Protein AF-0000000084652566 (afdb_homodimer)

pLDDT: mean 82.61, std 17.33, range [33.56, 97.75]

Structure (mmCIF, N/CA/C/O backbone):
data_AF-0000000084652566-model_v1
#
loop_
_entity.id
_entity.type
_entity.pdbx_description
1 polymer 'Uncharacterized protein'
#
loop_
_atom_site.group_PDB
_atom_site.id
_atom_site.type_symbol
_atom_site.label_atom_id
_atom_site.label_alt_id
_atom_site.label_comp_id
_atom_site.label_asym_id
_atom_site.label_entity_id
_atom_site.label_seq_id
_atom_site.pdbx_PDB_ins_code
_atom_site.Cartn_x
_atom_site.Cartn_y
_atom_site.Cartn_z
_atom_site.occupancy
_atom_site.B_iso_or_equiv
_atom_site.auth_seq_id
_atom_site.auth_comp_id
_atom_site.auth_asym_id
_atom_site.auth_atom_id
_atom_site.pdbx_PDB_model_num
ATOM 1 N N . MET A 1 1 ? 4.293 -5.934 -23.516 1 34.94 1 MET A N 1
ATOM 2 C CA . MET A 1 1 ? 5.285 -5.832 -22.438 1 34.94 1 MET A CA 1
ATOM 3 C C . MET A 1 1 ? 5.805 -4.402 -22.328 1 34.94 1 MET A C 1
ATOM 5 O O . MET A 1 1 ? 6.043 -3.918 -21.219 1 34.94 1 MET A O 1
ATOM 9 N N . HIS A 1 2 ? 5.977 -3.713 -23.375 1 42.12 2 HIS A N 1
ATOM 10 C CA . HIS A 1 2 ? 6.438 -2.332 -23.453 1 42.12 2 HIS A CA 1
ATOM 11 C C . HIS A 1 2 ? 5.426 -1.381 -22.812 1 42.12 2 HIS A C 1
ATOM 13 O O . HIS A 1 2 ? 5.809 -0.371 -22.219 1 42.12 2 HIS A O 1
ATOM 19 N N . SER A 1 3 ? 4.246 -1.838 -22.844 1 42.38 3 SER A N 1
ATOM 20 C CA . SER A 1 3 ? 3.164 -0.97 -22.391 1 42.38 3 SER A CA 1
ATOM 21 C C . SER A 1 3 ? 3.084 -0.935 -20.875 1 42.38 3 SER A C 1
ATOM 23 O O . SER A 1 3 ? 2.74 0.094 -20.281 1 42.38 3 SER A O 1
ATOM 25 N N . GLN A 1 4 ? 3.631 -1.989 -20.297 1 49.31 4 GLN A N 1
ATOM 26 C CA . GLN A 1 4 ? 3.537 -2.049 -18.844 1 49.31 4 GLN A CA 1
ATOM 27 C C . GLN A 1 4 ? 4.586 -1.15 -18.188 1 49.31 4 GLN A C 1
ATOM 29 O O . GLN A 1 4 ? 4.309 -0.508 -17.172 1 49.31 4 GLN A O 1
ATOM 34 N N . SER A 1 5 ? 5.77 -1.069 -18.891 1 50.03 5 SER A N 1
ATOM 35 C CA . SER A 1 5 ? 6.836 -0.229 -18.359 1 50.03 5 SER A CA 1
ATOM 36 C C . SER A 1 5 ? 6.441 1.244 -18.375 1 50.03 5 SER A C 1
ATOM 38 O O . SER A 1 5 ? 6.68 1.968 -17.406 1 50.03 5 SER A O 1
ATOM 40 N N . ASN A 1 6 ? 5.828 1.666 -19.484 1 49.28 6 ASN A N 1
ATOM 41 C CA . ASN A 1 6 ? 5.387 3.053 -19.594 1 49.28 6 ASN A CA 1
ATOM 42 C C . ASN A 1 6 ? 4.262 3.361 -18.609 1 49.28 6 ASN A C 1
ATOM 44 O O . ASN A 1 6 ? 4.227 4.441 -18.016 1 49.28 6 ASN A O 1
ATOM 48 N N . LEU A 1 7 ? 3.521 2.42 -18.453 1 48.66 7 LEU A N 1
ATOM 49 C CA . LEU A 1 7 ? 2.42 2.59 -17.516 1 48.66 7 LEU A CA 1
ATOM 50 C C . LEU A 1 7 ? 2.936 2.688 -16.078 1 48.66 7 LEU A C 1
ATOM 52 O O . LEU A 1 7 ? 2.477 3.531 -15.305 1 48.66 7 LEU A O 1
ATOM 56 N N . SER A 1 8 ? 4.035 1.965 -15.906 1 54.94 8 SER A N 1
ATOM 57 C CA . SER A 1 8 ? 4.598 1.963 -14.562 1 54.94 8 SER A CA 1
ATOM 58 C C . SER A 1 8 ? 5.277 3.289 -14.242 1 54.94 8 SER A C 1
ATOM 60 O O . SER A 1 8 ? 5.113 3.832 -13.148 1 54.94 8 SER A O 1
ATOM 62 N N . LEU A 1 9 ? 5.961 3.863 -15.234 1 48.94 9 LEU A N 1
ATOM 63 C CA . LEU A 1 9 ? 6.664 5.125 -15.023 1 48.94 9 LEU A CA 1
ATOM 64 C C . LEU A 1 9 ? 5.672 6.266 -14.812 1 48.94 9 LEU A C 1
ATOM 66 O O . LEU A 1 9 ? 5.844 7.082 -13.898 1 48.94 9 LEU A O 1
ATOM 70 N N . ASP A 1 10 ? 4.738 6.266 -15.68 1 53.25 10 ASP A N 1
ATOM 71 C CA . ASP A 1 10 ? 3.74 7.328 -15.57 1 53.25 10 ASP A CA 1
ATOM 72 C C . ASP A 1 10 ? 2.977 7.223 -14.25 1 53.25 10 ASP A C 1
ATOM 74 O O . ASP A 1 10 ? 2.688 8.242 -13.609 1 53.25 10 ASP A O 1
ATOM 78 N N . TRP A 1 11 ? 2.91 6.031 -13.852 1 55.41 11 TRP A N 1
ATOM 79 C CA . TRP A 1 11 ? 2.213 5.777 -12.602 1 55.41 11 TRP A CA 1
ATOM 80 C C . TRP A 1 11 ? 3.041 6.25 -11.406 1 55.41 11 TRP A C 1
ATOM 82 O O . TRP A 1 11 ? 2.525 6.93 -10.516 1 55.41 11 TRP A O 1
ATOM 92 N N . ASP A 1 12 ? 4.254 5.98 -11.531 1 57.72 12 ASP A N 1
ATOM 93 C CA . ASP A 1 12 ? 5.152 6.375 -10.445 1 57.72 12 ASP A CA 1
ATOM 94 C C . ASP A 1 12 ? 5.203 7.895 -10.297 1 57.72 12 ASP A C 1
ATOM 96 O O . ASP A 1 12 ? 5.156 8.414 -9.18 1 57.72 12 ASP A O 1
ATOM 100 N N . ILE A 1 13 ? 5.062 8.438 -11.375 1 53.25 13 ILE A N 1
ATOM 101 C CA . ILE A 1 13 ? 5.203 9.891 -11.367 1 53.25 13 ILE A CA 1
ATOM 102 C C . ILE A 1 13 ? 3.947 10.523 -10.773 1 53.25 13 ILE A C 1
ATOM 104 O O . ILE A 1 13 ? 4.035 11.438 -9.945 1 53.25 13 ILE A O 1
ATOM 108 N N . ALA A 1 14 ? 2.857 10.039 -11.242 1 55.5 14 ALA A N 1
ATOM 109 C CA . ALA A 1 14 ? 1.609 10.625 -10.758 1 55.5 14 ALA A CA 1
ATOM 110 C C . ALA A 1 14 ? 1.457 10.43 -9.25 1 55.5 14 ALA A C 1
ATOM 112 O O . ALA A 1 14 ? 1.025 11.344 -8.539 1 55.5 14 ALA A O 1
ATOM 113 N N . ARG A 1 15 ? 1.967 9.391 -8.836 1 64.75 15 ARG A N 1
ATOM 114 C CA . ARG A 1 15 ? 1.771 9.094 -7.422 1 64.75 15 ARG A CA 1
ATOM 115 C C . ARG A 1 15 ? 2.777 9.852 -6.559 1 64.75 15 ARG A C 1
ATOM 117 O O . ARG A 1 15 ? 2.428 10.367 -5.496 1 64.75 15 ARG A O 1
ATOM 124 N N . VAL A 1 16 ? 3.873 9.883 -7.105 1 65.94 16 VAL A N 1
ATOM 125 C CA . VAL A 1 16 ? 4.891 10.648 -6.395 1 65.94 16 VAL A CA 1
ATOM 126 C C . VAL A 1 16 ? 4.492 12.125 -6.348 1 65.94 16 VAL A C 1
ATOM 128 O O . VAL A 1 16 ? 4.672 12.789 -5.324 1 65.94 16 VAL A O 1
ATOM 131 N N . ASP A 1 17 ? 3.854 12.5 -7.359 1 69.62 17 ASP A N 1
ATOM 132 C CA . ASP A 1 17 ? 3.396 13.883 -7.414 1 69.62 17 ASP A CA 1
ATOM 133 C C . ASP A 1 17 ? 2.32 14.148 -6.363 1 69.62 17 ASP A C 1
ATOM 135 O O . ASP A 1 17 ? 2.262 15.234 -5.789 1 69.62 17 ASP A O 1
ATOM 139 N N . SER A 1 18 ? 1.634 13.102 -6.133 1 76.5 18 SER A N 1
ATOM 140 C CA . SER A 1 18 ? 0.578 13.258 -5.141 1 76.5 18 SER A CA 1
ATOM 141 C C . SER A 1 18 ? 1.157 13.477 -3.746 1 76.5 18 SER A C 1
ATOM 143 O O . SER A 1 18 ? 0.643 14.289 -2.975 1 76.5 18 SER A O 1
ATOM 145 N N . ILE A 1 19 ? 2.264 12.828 -3.5 1 88.06 19 ILE A N 1
ATOM 146 C CA . ILE A 1 19 ? 2.879 12.969 -2.186 1 88.06 19 ILE A CA 1
ATOM 147 C C . ILE A 1 19 ? 3.564 14.328 -2.078 1 88.06 19 ILE A C 1
ATOM 149 O O . ILE A 1 19 ? 3.486 14.992 -1.04 1 88.06 19 ILE A O 1
ATOM 153 N N . TYR A 1 20 ? 4.113 14.68 -3.156 1 82.75 20 TYR A N 1
ATOM 154 C CA . TYR A 1 20 ? 4.723 16.016 -3.172 1 82.75 20 TYR A CA 1
ATOM 155 C C . TYR A 1 20 ? 3.676 17.094 -2.932 1 82.75 20 TYR A C 1
ATOM 157 O O . TYR A 1 20 ? 3.908 18.031 -2.162 1 82.75 20 TYR A O 1
ATOM 165 N N . GLN A 1 21 ? 2.643 16.969 -3.586 1 83.81 21 GLN A N 1
ATOM 166 C CA . GLN A 1 21 ? 1.555 17.922 -3.416 1 83.81 21 GLN A CA 1
ATOM 167 C C . GLN A 1 21 ? 1.062 17.953 -1.973 1 83.81 21 GLN A C 1
ATOM 169 O O . GLN A 1 21 ? 0.756 19.016 -1.432 1 83.81 21 GLN A O 1
ATOM 174 N N . LEU A 1 22 ? 0.981 16.844 -1.432 1 88.19 22 LEU A N 1
ATOM 175 C CA . LEU A 1 22 ? 0.577 16.75 -0.034 1 88.19 22 LEU A CA 1
ATOM 176 C C . LEU A 1 22 ? 1.557 17.484 0.868 1 88.19 22 LEU A C 1
ATOM 178 O O . LEU A 1 22 ? 1.145 18.188 1.8 1 88.19 22 LEU A O 1
ATOM 182 N N . GLU A 1 23 ? 2.783 17.328 0.573 1 90.62 23 GLU A N 1
ATOM 183 C CA . GLU A 1 23 ? 3.811 17.969 1.385 1 90.62 23 GLU A CA 1
ATOM 184 C C . GLU A 1 23 ? 3.76 19.5 1.236 1 90.62 23 GLU A C 1
ATOM 186 O O . GLU A 1 23 ? 4.105 20.219 2.166 1 90.62 23 GLU A O 1
ATOM 191 N N . MET A 1 24 ? 3.299 19.906 0.142 1 89.38 24 MET A N 1
ATOM 192 C CA . MET A 1 24 ? 3.262 21.344 -0.116 1 89.38 24 MET A CA 1
ATOM 193 C C . MET A 1 24 ? 1.931 21.938 0.329 1 89.38 24 MET A C 1
ATOM 195 O O . MET A 1 24 ? 1.808 23.156 0.462 1 89.38 24 MET A O 1
ATOM 199 N N . LEU A 1 25 ? 0.996 21.094 0.538 1 87.88 25 LEU A N 1
ATOM 200 C CA . LEU A 1 25 ? -0.34 21.547 0.915 1 87.88 25 LEU A CA 1
ATOM 201 C C . LEU A 1 25 ? -0.315 22.25 2.26 1 87.88 25 LEU A C 1
ATOM 203 O O . LEU A 1 25 ? 0.326 21.797 3.205 1 87.88 25 LEU A O 1
ATOM 207 N N . HIS A 1 26 ? -0.897 23.375 2.266 1 86.81 26 HIS A N 1
ATOM 208 C CA . HIS A 1 26 ? -1.084 24.062 3.541 1 86.81 26 HIS A CA 1
ATOM 209 C C . HIS A 1 26 ? -2.09 23.328 4.418 1 86.81 26 HIS A C 1
ATOM 211 O O . HIS A 1 26 ? -3.049 22.734 3.912 1 86.81 26 HIS A O 1
ATOM 217 N N . PHE A 1 27 ? -1.867 23.391 5.73 1 81.38 27 PHE A N 1
ATOM 218 C CA . PHE A 1 27 ? -2.676 22.672 6.703 1 81.38 27 PHE A CA 1
ATOM 219 C C . PHE A 1 27 ? -4.148 23.031 6.57 1 81.38 27 PHE A C 1
ATOM 221 O O . PHE A 1 27 ? -5.023 22.188 6.711 1 81.38 27 PHE A O 1
ATOM 228 N N . LYS A 1 28 ? -4.402 24.297 6.207 1 80.38 28 LYS A N 1
ATOM 229 C CA . LYS A 1 28 ? -5.773 24.797 6.109 1 80.38 28 LYS A CA 1
ATOM 230 C C . LYS A 1 28 ? -6.5 24.156 4.93 1 80.38 28 LYS A C 1
ATOM 232 O O . LYS A 1 28 ? -7.734 24.141 4.883 1 80.38 28 LYS A O 1
ATOM 237 N N . ASP A 1 29 ? -5.801 23.609 3.957 1 85.12 29 ASP A N 1
ATOM 238 C CA . ASP A 1 29 ? -6.379 23.031 2.742 1 85.12 29 ASP A CA 1
ATOM 239 C C . ASP A 1 29 ? -6.488 21.516 2.846 1 85.12 29 ASP A C 1
ATOM 241 O O . ASP A 1 29 ? -7 20.859 1.936 1 85.12 29 ASP A O 1
ATOM 245 N N . MET A 1 30 ? -6.094 21 3.967 1 86.5 30 MET A N 1
ATOM 246 C CA . MET A 1 30 ? -6.078 19.547 4.133 1 86.5 30 MET A CA 1
ATOM 247 C C . MET A 1 30 ? -7.496 18.984 4.16 1 86.5 30 MET A C 1
ATOM 249 O O . MET A 1 30 ? -7.75 17.906 3.643 1 86.5 30 MET A O 1
ATOM 253 N N . GLY A 1 31 ? -8.328 19.734 4.75 1 87.69 31 GLY A N 1
ATOM 254 C CA . GLY A 1 31 ? -9.727 19.328 4.742 1 87.69 31 GLY A CA 1
ATOM 255 C C . GLY A 1 31 ? -10.281 19.125 3.346 1 87.69 31 GLY A C 1
ATOM 256 O O . GLY A 1 31 ? -11.008 18.156 3.094 1 87.69 31 GLY A O 1
ATOM 257 N N . ASN A 1 32 ? -9.898 19.984 2.438 1 86.12 32 ASN A N 1
ATOM 258 C CA . ASN A 1 32 ? -10.336 19.875 1.05 1 86.12 32 ASN A CA 1
ATOM 259 C C . ASN A 1 32 ? -9.781 18.625 0.377 1 86.12 32 ASN A C 1
ATOM 261 O O . ASN A 1 32 ? -10.477 17.969 -0.406 1 86.12 32 ASN A O 1
ATOM 265 N N . TYR A 1 33 ? -8.617 18.328 0.643 1 87.94 33 TYR A N 1
ATOM 266 C CA . TYR A 1 33 ? -8 17.125 0.093 1 87.94 33 TYR A CA 1
ATOM 267 C C . TYR A 1 33 ? -8.703 15.875 0.604 1 87.94 33 TYR A C 1
ATOM 269 O O . TYR A 1 33 ? -8.961 14.945 -0.165 1 87.94 33 TYR A O 1
ATOM 277 N N . ILE A 1 34 ? -9.016 15.859 1.877 1 92.25 34 ILE A N 1
ATOM 278 C CA . ILE A 1 34 ? -9.711 14.719 2.469 1 92.25 34 ILE A CA 1
ATOM 279 C C . ILE A 1 34 ? -11.086 14.562 1.831 1 92.25 34 ILE A C 1
ATOM 281 O O . ILE A 1 34 ? -11.461 13.469 1.404 1 92.25 34 ILE A O 1
ATOM 285 N N . TYR A 1 35 ? -11.727 15.594 1.665 1 88.5 35 TYR A N 1
ATOM 286 C CA . TYR A 1 35 ? -13.094 15.602 1.171 1 88.5 35 TYR A CA 1
ATOM 287 C C . TYR A 1 35 ? -13.148 15.18 -0.293 1 88.5 35 TYR A C 1
ATOM 289 O O . TYR A 1 35 ? -14.039 14.43 -0.699 1 88.5 35 TYR A O 1
ATOM 297 N N . ASN A 1 36 ? -12.258 15.641 -1.035 1 85.38 36 ASN A N 1
ATOM 298 C CA . ASN A 1 36 ? -12.344 15.461 -2.48 1 85.38 36 ASN A CA 1
ATOM 299 C C . ASN A 1 36 ? -11.617 14.195 -2.934 1 85.38 36 ASN A C 1
ATOM 301 O O . ASN A 1 36 ? -11.875 13.688 -4.023 1 85.38 36 ASN A O 1
ATOM 305 N N . PHE A 1 37 ? -10.719 13.688 -2.047 1 87.38 37 PHE A N 1
ATOM 306 C CA . PHE A 1 37 ? -9.883 12.617 -2.572 1 87.38 37 PHE A CA 1
ATOM 307 C C . PHE A 1 37 ? -9.859 11.43 -1.617 1 87.38 37 PHE A C 1
ATOM 309 O O . PHE A 1 37 ? -10.312 10.336 -1.966 1 87.38 37 PHE A O 1
ATOM 316 N N . LEU A 1 38 ? -9.461 11.664 -0.414 1 92.12 38 LEU A N 1
ATOM 317 C CA . LEU A 1 38 ? -9.203 10.531 0.47 1 92.12 38 LEU A CA 1
ATOM 318 C C . LEU A 1 38 ? -10.5 9.82 0.831 1 92.12 38 LEU A C 1
ATOM 320 O O . LEU A 1 38 ? -10.602 8.594 0.693 1 92.12 38 LEU A O 1
ATOM 324 N N . LEU A 1 39 ? -11.453 10.57 1.238 1 91.69 39 LEU A N 1
ATOM 325 C CA . LEU A 1 39 ? -12.703 9.969 1.711 1 91.69 39 LEU A CA 1
ATOM 326 C C . LEU A 1 39 ? -13.445 9.297 0.566 1 91.69 39 LEU A C 1
ATOM 328 O O . L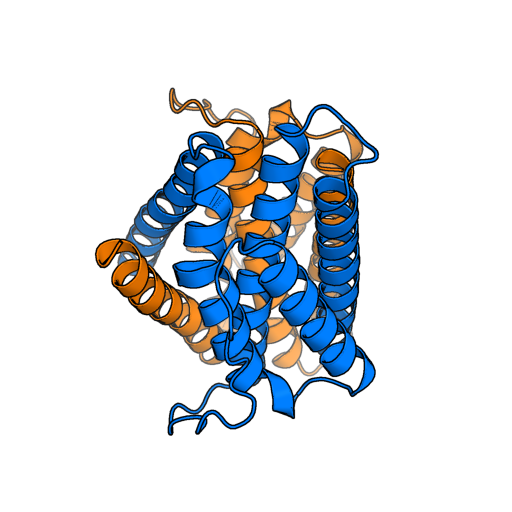EU A 1 39 ? -13.836 8.133 0.673 1 91.69 39 LEU A O 1
ATOM 332 N N . PRO A 1 40 ? -13.648 9.914 -0.585 1 87.81 40 PRO A N 1
ATOM 333 C CA . PRO A 1 40 ? -14.328 9.25 -1.698 1 87.81 40 PRO A CA 1
ATOM 334 C C . PRO A 1 40 ? -13.602 7.98 -2.152 1 87.81 40 PRO A C 1
ATOM 336 O O . PRO A 1 40 ? -14.25 6.977 -2.467 1 87.81 40 PRO A O 1
ATOM 339 N N . ASN A 1 41 ? -12.305 8.008 -2.184 1 88.19 41 ASN A N 1
ATOM 340 C CA . ASN A 1 41 ? -11.547 6.84 -2.613 1 88.19 41 ASN A CA 1
ATOM 341 C C . ASN A 1 41 ? -11.688 5.684 -1.627 1 88.19 41 ASN A C 1
ATOM 343 O O . ASN A 1 41 ? -11.805 4.527 -2.033 1 88.19 41 ASN A O 1
ATOM 347 N N . LEU A 1 42 ? -11.664 6.016 -0.353 1 93.38 42 LEU A N 1
ATOM 348 C CA . LEU A 1 42 ? -11.859 4.98 0.656 1 93.38 42 LEU A CA 1
ATOM 349 C C . LEU A 1 42 ? -13.258 4.379 0.547 1 93.38 42 LEU A C 1
ATOM 351 O O . LEU A 1 42 ? -13.422 3.156 0.604 1 93.38 42 LEU A O 1
ATOM 355 N N . GLN A 1 43 ? -14.203 5.207 0.336 1 89.94 43 GLN A N 1
ATOM 356 C CA . GLN A 1 43 ? -15.578 4.738 0.214 1 89.94 43 GLN A CA 1
ATOM 357 C C . GLN A 1 43 ? -15.758 3.857 -1.021 1 89.94 43 GLN A C 1
ATOM 359 O O . GLN A 1 43 ? -16.359 2.789 -0.947 1 89.94 43 GLN A O 1
ATOM 364 N N . LYS A 1 44 ? -15.234 4.289 -2.064 1 86.56 44 LYS A N 1
ATOM 365 C CA . LYS A 1 44 ? -15.336 3.527 -3.305 1 86.56 44 LYS A CA 1
ATOM 366 C C . LYS A 1 44 ? -14.641 2.174 -3.174 1 86.56 44 LYS A C 1
ATOM 368 O O . LYS A 1 44 ? -15.211 1.142 -3.537 1 86.56 44 LYS A O 1
ATOM 373 N N . SER A 1 45 ? -13.398 2.213 -2.723 1 90.06 45 SER A N 1
ATOM 374 C CA . SER A 1 45 ? -12.648 0.965 -2.598 1 90.06 45 SER A CA 1
ATOM 375 C C . SER A 1 45 ? -13.305 0.03 -1.585 1 90.06 45 SER A C 1
ATOM 377 O O . SER A 1 45 ? -13.352 -1.184 -1.793 1 90.06 45 SER A O 1
ATOM 379 N N . TYR A 1 46 ? -13.852 0.57 -0.525 1 92.5 46 TYR A N 1
ATOM 380 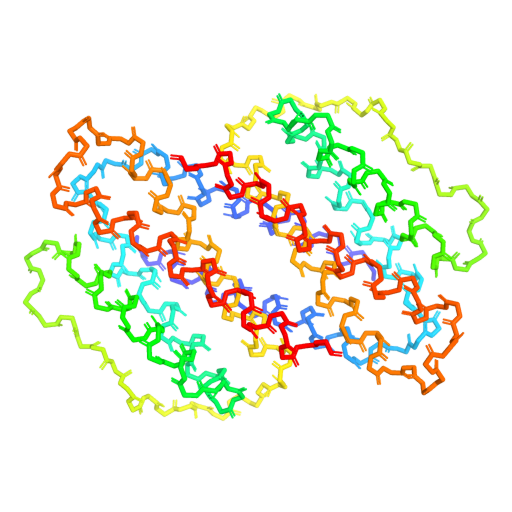C CA . TYR A 1 46 ? -14.539 -0.223 0.485 1 92.5 46 TYR A CA 1
ATOM 381 C C . TYR A 1 46 ? -15.781 -0.888 -0.097 1 92.5 46 TYR A C 1
ATOM 383 O O . TYR A 1 46 ? -16.078 -2.043 0.217 1 92.5 46 TYR A O 1
ATOM 391 N N . LYS A 1 47 ? -16.438 -0.176 -0.842 1 89.69 47 LYS A N 1
ATOM 392 C CA . LYS A 1 47 ? -17.641 -0.725 -1.451 1 89.69 47 LYS A CA 1
ATOM 393 C C . LYS A 1 47 ? -17.344 -2.01 -2.217 1 89.69 47 LYS A C 1
ATOM 395 O O . LYS A 1 47 ? -18.094 -2.977 -2.148 1 89.69 47 LYS A O 1
ATOM 400 N N . HIS A 1 48 ? -16.281 -2.061 -2.898 1 88.81 48 HIS A N 1
ATOM 401 C CA . HIS A 1 48 ? -15.914 -3.227 -3.693 1 88.81 48 HIS A CA 1
ATOM 402 C C . HIS A 1 48 ? -15.312 -4.324 -2.82 1 88.81 48 HIS A C 1
ATOM 404 O O . HIS A 1 48 ? -15.445 -5.512 -3.133 1 88.81 48 HIS A O 1
ATOM 410 N N . ALA A 1 49 ? -14.719 -3.941 -1.737 1 93.44 49 ALA A N 1
ATOM 411 C CA . ALA A 1 49 ? -13.992 -4.914 -0.929 1 93.44 49 ALA A CA 1
ATOM 412 C C . ALA A 1 49 ? -14.859 -5.449 0.205 1 93.44 49 ALA A C 1
ATOM 414 O O . ALA A 1 49 ? -14.539 -6.469 0.817 1 93.44 49 ALA A O 1
ATOM 415 N N . LYS A 1 50 ? -15.938 -4.805 0.478 1 93.19 50 LYS A N 1
ATOM 416 C CA . LYS A 1 50 ? -16.734 -5.023 1.676 1 93.19 50 LYS A CA 1
ATOM 417 C C . LYS A 1 50 ? -17.156 -6.488 1.802 1 93.19 50 LYS A C 1
ATOM 419 O O . LYS A 1 50 ? -17.109 -7.055 2.895 1 93.19 50 LYS A O 1
ATOM 424 N N . GLN A 1 51 ? -17.484 -7.141 0.769 1 92.31 51 GLN A N 1
ATOM 425 C CA . GLN A 1 51 ? -18.016 -8.508 0.8 1 92.31 51 GLN A CA 1
ATOM 426 C C . GLN A 1 51 ? -16.938 -9.492 1.244 1 92.31 51 GLN A C 1
ATOM 428 O O . GLN A 1 51 ? -17.25 -10.602 1.682 1 92.31 51 GLN A O 1
ATOM 433 N N . TYR A 1 52 ? -15.75 -9.133 1.145 1 93.75 52 TYR A N 1
ATOM 434 C CA . TYR A 1 52 ? -14.664 -10.047 1.466 1 93.75 52 TYR A CA 1
ATOM 435 C C . TYR A 1 52 ? -14.102 -9.766 2.854 1 93.75 52 TYR A C 1
ATOM 437 O O . TYR A 1 52 ? -13.227 -10.492 3.34 1 93.75 52 TYR A O 1
ATOM 445 N N . LEU A 1 53 ? -14.516 -8.719 3.506 1 96.44 53 LEU A N 1
ATOM 446 C CA . LEU A 1 53 ? -13.93 -8.258 4.762 1 96.44 53 LEU A CA 1
ATOM 447 C C . LEU A 1 53 ? -14.711 -8.789 5.953 1 96.44 53 LEU A C 1
ATOM 449 O O . LEU A 1 53 ? -15.945 -8.781 5.941 1 96.44 53 LEU A O 1
ATOM 453 N N . PRO A 1 54 ? -13.961 -9.211 6.973 1 95.88 54 PRO A N 1
ATOM 454 C CA . PRO A 1 54 ? -14.641 -9.57 8.219 1 95.88 54 PRO A CA 1
ATOM 455 C C . PRO A 1 54 ? -15.273 -8.367 8.914 1 95.88 54 PRO A C 1
ATOM 457 O O . PRO A 1 54 ? -14.945 -7.223 8.594 1 95.88 54 PRO A O 1
ATOM 460 N N . GLY A 1 55 ? -16.109 -8.594 9.875 1 94.12 55 GLY A N 1
ATOM 461 C CA . GLY A 1 55 ? -16.844 -7.562 10.586 1 94.12 55 GLY A CA 1
ATOM 462 C C . GLY A 1 55 ? -15.953 -6.551 11.281 1 94.12 55 GLY A C 1
ATOM 463 O O . GLY A 1 55 ? -16.188 -5.344 11.195 1 94.12 55 GLY A O 1
ATOM 464 N N . ASN A 1 56 ? -14.945 -7.031 11.961 1 94.94 56 ASN A N 1
ATOM 465 C CA . ASN A 1 56 ? -14.039 -6.141 12.68 1 94.94 56 ASN A CA 1
ATOM 466 C C . ASN A 1 56 ? -13.312 -5.199 11.727 1 94.94 56 ASN A C 1
ATOM 468 O O . ASN A 1 56 ? -13.086 -4.031 12.055 1 94.94 56 ASN A O 1
ATOM 472 N N . THR A 1 57 ? -12.914 -5.758 10.594 1 96.69 57 THR A N 1
ATOM 473 C CA . THR A 1 57 ? -12.242 -4.938 9.586 1 96.69 57 THR A CA 1
ATOM 474 C C . THR A 1 57 ? -13.172 -3.846 9.07 1 96.69 57 THR A C 1
ATOM 476 O O . THR A 1 57 ? -12.75 -2.701 8.883 1 96.69 57 THR A O 1
ATOM 479 N N . ARG A 1 58 ? -14.43 -4.203 8.875 1 96.06 58 ARG A N 1
ATOM 480 C CA . ARG A 1 58 ? -15.422 -3.24 8.422 1 96.06 58 ARG A CA 1
ATOM 481 C C . ARG A 1 58 ? -15.625 -2.137 9.453 1 96.06 58 ARG A C 1
ATOM 483 O O . ARG A 1 58 ? -15.734 -0.96 9.102 1 96.06 58 ARG A O 1
ATOM 490 N N . LYS A 1 59 ? -15.617 -2.469 10.641 1 96.25 59 LYS A N 1
ATOM 491 C CA . LYS A 1 59 ? -15.766 -1.492 11.719 1 96.25 59 LYS A CA 1
ATOM 492 C C . LYS A 1 59 ? -14.586 -0.528 11.742 1 96.25 59 LYS A C 1
ATOM 494 O O . LYS A 1 59 ? -14.766 0.675 11.945 1 96.25 59 LYS A O 1
ATOM 499 N N . ASN A 1 60 ? -13.445 -1.087 11.609 1 97.31 60 ASN A N 1
ATOM 500 C CA . ASN A 1 60 ? -12.242 -0.253 11.594 1 97.31 60 ASN A CA 1
ATOM 501 C C . ASN A 1 60 ? -12.266 0.74 10.438 1 97.31 60 ASN A C 1
ATOM 503 O O . ASN A 1 60 ? -11.875 1.897 10.602 1 97.31 60 ASN A O 1
ATOM 507 N N . ILE A 1 61 ? -12.75 0.296 9.305 1 96.75 61 ILE A N 1
ATOM 508 C CA . ILE A 1 61 ? -12.828 1.174 8.141 1 96.75 61 ILE A CA 1
ATOM 509 C C . ILE A 1 61 ? -13.875 2.26 8.383 1 96.75 61 ILE A C 1
ATOM 511 O O . ILE A 1 61 ? -13.664 3.42 8.016 1 96.75 61 ILE A O 1
ATOM 515 N N . TYR A 1 62 ? -14.898 1.877 9.023 1 94.62 62 TYR A N 1
ATOM 516 C CA . TYR A 1 62 ? -15.906 2.867 9.391 1 94.62 62 TYR A CA 1
ATOM 517 C C . TYR A 1 62 ? -15.32 3.91 10.336 1 94.62 62 TYR A C 1
ATOM 519 O O . TYR A 1 62 ? -15.57 5.109 10.18 1 94.62 62 TYR A O 1
ATOM 527 N N . SER A 1 63 ? -14.586 3.469 11.281 1 95.69 63 SER A N 1
ATOM 528 C CA . SER A 1 63 ? -13.914 4.383 12.203 1 95.69 63 SER A CA 1
ATOM 529 C C . SER A 1 63 ? -12.977 5.324 11.453 1 95.69 63 SER A C 1
ATOM 531 O O . SER A 1 63 ? -12.898 6.516 11.773 1 95.69 63 SER A O 1
ATOM 533 N N . MET A 1 64 ? -12.297 4.812 10.484 1 96.81 64 MET A N 1
ATOM 534 C CA . MET A 1 64 ? -11.414 5.645 9.68 1 96.81 64 MET A CA 1
ATOM 535 C C . MET A 1 64 ? -12.195 6.723 8.945 1 96.81 64 MET A C 1
ATOM 537 O O . MET A 1 64 ? -11.766 7.875 8.875 1 96.81 64 MET A O 1
ATOM 541 N N . GLN A 1 65 ? -13.312 6.332 8.391 1 94.06 65 GLN A N 1
ATOM 542 C CA . GLN A 1 65 ? -14.172 7.293 7.703 1 94.06 65 GLN A CA 1
ATOM 543 C C . GLN A 1 65 ? -14.609 8.406 8.648 1 94.06 65 GLN A C 1
ATOM 545 O O . GLN A 1 65 ? -14.602 9.586 8.273 1 94.06 65 GLN A O 1
ATOM 550 N N . LYS A 1 66 ? -14.906 8.047 9.82 1 92.75 66 LYS A N 1
ATOM 551 C CA . LYS A 1 66 ? -15.328 9.023 10.812 1 92.75 66 LYS A CA 1
ATOM 552 C C . LYS A 1 66 ? -14.188 9.969 11.18 1 92.75 66 LYS A C 1
ATOM 554 O O . LYS A 1 66 ? -14.398 11.18 11.305 1 92.75 66 LYS A O 1
ATOM 559 N N . HIS A 1 67 ? -13.039 9.469 11.391 1 94.31 67 HIS A N 1
ATOM 560 C CA . HIS A 1 67 ? -11.867 10.281 11.711 1 94.31 67 HIS A CA 1
ATOM 561 C C . HIS A 1 67 ? -11.547 11.25 10.578 1 94.31 67 HIS A C 1
ATOM 563 O O . HIS A 1 67 ? -11.242 12.422 10.828 1 94.31 67 HIS A O 1
ATOM 569 N N . LEU A 1 68 ? -11.609 10.742 9.344 1 95.12 68 LEU A N 1
ATOM 570 C CA . LEU A 1 68 ? -11.375 11.617 8.195 1 95.12 68 LEU A CA 1
ATOM 571 C C . LEU A 1 68 ? -12.406 12.742 8.148 1 95.12 68 LEU A C 1
ATOM 573 O O . LEU A 1 68 ? -12.047 13.906 7.957 1 95.12 68 LEU A O 1
ATOM 577 N N . ALA A 1 69 ? -13.609 12.344 8.352 1 90.62 69 ALA A N 1
ATOM 578 C CA . ALA A 1 69 ? -14.672 13.344 8.352 1 90.62 69 ALA A CA 1
ATOM 579 C C . ALA A 1 69 ? -14.453 14.383 9.445 1 90.62 69 ALA A C 1
ATOM 581 O O . ALA A 1 69 ? -14.75 15.57 9.25 1 90.62 69 ALA A O 1
ATOM 582 N N . GLY A 1 70 ? -13.891 13.922 10.547 1 89 70 GLY A N 1
ATOM 583 C CA . GLY A 1 70 ? -13.633 14.812 11.664 1 89 70 GLY A CA 1
ATOM 584 C C . GLY A 1 70 ? -12.547 15.836 11.375 1 89 70 GLY A C 1
ATOM 585 O O . GLY A 1 70 ? -12.445 16.844 12.07 1 89 70 GLY A O 1
ATOM 586 N N . LEU A 1 71 ? -11.758 15.633 10.406 1 91.19 71 LEU A N 1
ATOM 587 C CA . LEU A 1 71 ? -10.664 16.531 10.047 1 91.19 71 LEU A CA 1
ATOM 588 C C . LEU A 1 71 ? -11.125 17.578 9.039 1 91.19 71 LEU A C 1
ATOM 590 O O . LEU A 1 71 ? -10.383 18.516 8.719 1 91.19 71 LEU A O 1
ATOM 594 N N . ILE A 1 72 ? -12.234 17.328 8.469 1 86.56 72 ILE A N 1
ATOM 595 C CA . ILE A 1 72 ? -12.781 18.297 7.512 1 86.56 72 ILE A CA 1
ATOM 596 C C . ILE A 1 72 ? -13.5 19.406 8.258 1 86.56 72 ILE A C 1
ATOM 598 O O . ILE A 1 72 ? -14.406 19.156 9.055 1 86.56 72 ILE A O 1
ATOM 602 N N . GLU A 1 73 ? -12.859 20.594 8.148 1 73.19 73 GLU A N 1
ATOM 603 C CA . GLU A 1 73 ? -13.492 21.766 8.742 1 73.19 73 GLU A CA 1
ATOM 604 C C . GLU A 1 73 ? -14.664 22.25 7.887 1 73.19 73 GLU A C 1
ATOM 606 O O . GLU A 1 73 ? -14.586 22.234 6.656 1 73.19 73 GLU A O 1
ATOM 611 N N . ASP A 1 74 ? -15.836 22.609 8.625 1 60.53 74 ASP A N 1
ATOM 612 C CA . ASP A 1 74 ? -16.938 23.375 8.047 1 60.53 74 ASP A CA 1
ATOM 613 C C . ASP A 1 74 ? -17.797 22.5 7.137 1 60.53 74 ASP A C 1
ATOM 615 O O . ASP A 1 74 ? -18.484 23 6.25 1 60.53 74 ASP A O 1
ATOM 619 N N . TYR A 1 75 ? -17.344 21.312 7.102 1 56.22 75 TYR A N 1
ATOM 620 C CA . TYR A 1 75 ? -18.25 20.609 6.199 1 56.22 75 TYR A CA 1
ATOM 621 C C . TYR A 1 75 ? -19.328 19.875 6.977 1 56.22 75 TYR A C 1
ATOM 623 O O . TYR A 1 75 ? -19.047 19.062 7.848 1 56.22 75 TYR A O 1
ATOM 631 N N . ASP A 1 76 ? -20.422 20.422 7.141 1 54.69 76 ASP A N 1
ATOM 632 C CA . ASP A 1 76 ? -21.562 19.953 7.918 1 54.69 76 ASP A CA 1
ATOM 633 C C . ASP A 1 76 ? -21.719 18.438 7.789 1 54.69 76 ASP A C 1
ATOM 635 O O . ASP A 1 76 ? -21.969 17.75 8.781 1 54.69 76 ASP A O 1
ATOM 639 N N . PHE A 1 77 ? -22.219 17.891 6.453 1 53.06 77 PHE A N 1
ATOM 640 C CA . PHE A 1 77 ? -22.656 16.5 6.363 1 53.06 77 PHE A CA 1
ATOM 641 C C . PHE A 1 77 ? -21.781 15.719 5.379 1 53.06 77 PHE A C 1
ATOM 643 O O . PHE A 1 77 ? -21.953 15.859 4.164 1 53.06 77 PHE A O 1
ATOM 650 N N . VAL A 1 78 ? -20.594 15.461 5.867 1 56.06 78 VAL A N 1
ATOM 651 C CA . VAL A 1 78 ? -19.938 14.484 5.004 1 56.06 78 VAL A CA 1
ATOM 652 C C . VAL A 1 78 ? -20.766 13.203 4.953 1 56.06 78 VAL A C 1
ATOM 654 O O . VAL A 1 78 ? -20.969 12.555 5.984 1 56.06 78 VAL A O 1
ATOM 657 N N . LYS A 1 79 ? -21.672 13.055 3.879 1 53.97 79 LYS A N 1
ATOM 658 C CA . LYS A 1 79 ? -22.469 11.852 3.684 1 53.97 79 LYS A CA 1
ATOM 659 C C . LYS A 1 79 ? -21.578 10.633 3.453 1 53.97 79 LYS A C 1
ATOM 661 O O . LYS A 1 79 ? -20.797 10.602 2.506 1 53.97 79 LYS A O 1
ATOM 666 N N . LEU A 1 80 ? -21.344 9.852 4.48 1 58.22 80 LEU A N 1
ATOM 667 C CA . LEU A 1 80 ? -20.719 8.547 4.273 1 58.22 80 LEU A CA 1
ATOM 668 C C . LEU A 1 80 ? -21.688 7.594 3.572 1 58.22 80 LEU A C 1
ATOM 670 O O . LEU A 1 80 ? -22.828 7.426 4.008 1 58.22 80 LEU A O 1
ATOM 674 N N . SER A 1 81 ? -21.719 7.594 2.277 1 48.66 81 SER A N 1
ATOM 675 C CA . SER A 1 81 ? -22.609 6.719 1.522 1 48.66 81 SER A CA 1
ATOM 676 C C . SER A 1 81 ? -22.375 5.254 1.869 1 48.66 81 SER A C 1
ATOM 678 O O . SER A 1 81 ? -21.25 4.758 1.743 1 48.66 81 SER A O 1
ATOM 680 N N . ILE A 1 82 ? -23.094 4.645 2.643 1 48.09 82 ILE A N 1
ATOM 681 C CA . ILE A 1 82 ? -23 3.209 2.891 1 48.09 82 ILE A CA 1
ATOM 682 C C . ILE A 1 82 ? -23.609 2.441 1.716 1 48.09 82 ILE A C 1
ATOM 684 O O . ILE A 1 82 ? -23.344 1.249 1.544 1 48.09 82 ILE A O 1
ATOM 688 N N . ASN A 1 83 ? -24.641 2.998 1.14 1 44.47 83 ASN A N 1
ATOM 689 C CA . ASN A 1 83 ? -25.438 2.227 0.194 1 44.47 83 ASN A CA 1
ATOM 690 C C . ASN A 1 83 ? -24.922 2.383 -1.234 1 44.47 83 ASN A C 1
ATOM 692 O O . ASN A 1 83 ? -25.672 2.205 -2.193 1 44.47 83 ASN A O 1
ATOM 696 N N . GLU A 1 84 ? -23.734 2.672 -1.345 1 44.56 84 GLU A N 1
ATOM 697 C CA . GLU A 1 84 ? -23.5 2.953 -2.76 1 44.56 84 GLU A CA 1
ATOM 698 C C . GLU A 1 84 ? -23.703 1.699 -3.609 1 44.56 84 GLU A C 1
ATOM 700 O O . GLU A 1 84 ? -23.312 0.601 -3.199 1 44.56 84 GLU A O 1
ATOM 705 N N . ASP A 1 85 ? -24.562 1.838 -4.535 1 43.09 85 ASP A N 1
ATOM 706 C CA . ASP A 1 85 ? -24.781 0.852 -5.586 1 43.09 85 ASP A CA 1
ATOM 707 C C . ASP A 1 85 ? -23.469 0.394 -6.207 1 43.09 85 ASP A C 1
ATOM 709 O O . ASP A 1 85 ? -22.688 1.215 -6.691 1 43.09 85 ASP A O 1
ATOM 713 N N . ILE A 1 86 ? -22.938 -0.597 -5.648 1 46.88 86 ILE A N 1
ATOM 714 C CA . ILE A 1 86 ? -21.828 -1.258 -6.312 1 46.88 86 ILE A CA 1
ATOM 715 C C . ILE A 1 86 ? -22.094 -1.348 -7.812 1 46.88 86 ILE A C 1
ATOM 717 O O . ILE A 1 86 ? -23.031 -2.021 -8.242 1 46.88 86 ILE A O 1
ATOM 721 N N . GLY A 1 87 ? -21.969 -0.288 -8.375 1 45.88 87 GLY A N 1
ATOM 722 C CA . GLY A 1 87 ? -22.109 -0.533 -9.805 1 45.88 87 GLY A CA 1
ATOM 723 C C . GLY A 1 87 ? -21.594 -1.898 -10.227 1 45.88 87 GLY A C 1
ATOM 724 O O . GLY A 1 87 ? -20.953 -2.598 -9.438 1 45.88 87 GLY A O 1
ATOM 725 N N . SER A 1 88 ? -21.984 -2.395 -11.445 1 48.69 88 SER A N 1
ATOM 726 C CA . SER A 1 88 ? -21.797 -3.658 -12.156 1 48.69 88 SER A CA 1
ATOM 727 C C . SER A 1 88 ? -20.328 -4.008 -12.281 1 48.69 88 SER A C 1
ATOM 729 O O . SER A 1 88 ? -19.969 -4.988 -12.938 1 48.69 88 SER A O 1
ATOM 731 N N . GLU A 1 89 ? -19.422 -3.205 -11.781 1 60.28 89 GLU A N 1
ATOM 732 C CA . GLU A 1 89 ? -18.094 -3.68 -12.133 1 60.28 89 GLU A CA 1
ATOM 733 C C . GLU A 1 89 ? -17.656 -4.828 -11.227 1 60.28 89 GLU A C 1
ATOM 735 O O . GLU A 1 89 ? -17.781 -4.742 -10 1 60.28 89 GLU A O 1
ATOM 740 N N . TYR A 1 90 ? -17.641 -5.906 -11.727 1 70.88 90 TYR A N 1
ATOM 741 C CA . TYR A 1 90 ? -17.234 -7.141 -11.062 1 70.88 90 TYR A CA 1
ATOM 742 C C . TYR A 1 90 ? -15.742 -7.16 -10.805 1 70.88 90 TYR A C 1
ATOM 744 O O . TYR A 1 90 ? -14.945 -7.09 -11.742 1 70.88 90 TYR A O 1
ATOM 752 N N . PHE A 1 91 ? -15.422 -6.824 -9.562 1 83.25 91 PHE A N 1
ATOM 753 C CA . PHE A 1 91 ? -14.031 -7 -9.164 1 83.25 91 PHE A CA 1
ATOM 754 C C . PHE A 1 91 ? -13.812 -8.383 -8.555 1 83.25 91 PHE A C 1
ATOM 756 O O . PHE A 1 91 ? -14.68 -8.891 -7.832 1 83.25 91 PHE A O 1
ATOM 763 N N . THR A 1 92 ? -12.719 -8.914 -8.969 1 89.94 92 THR A N 1
ATOM 764 C CA . THR A 1 92 ? -12.305 -10.102 -8.227 1 89.94 92 THR A CA 1
ATOM 765 C C . THR A 1 92 ? -11.922 -9.734 -6.797 1 89.94 92 THR A C 1
ATOM 767 O O . THR A 1 92 ? -11.773 -8.555 -6.469 1 89.94 92 THR A O 1
ATOM 770 N N . LYS A 1 93 ? -11.758 -10.68 -5.965 1 92.38 93 LYS A N 1
ATOM 771 C CA . LYS A 1 93 ? -11.328 -10.484 -4.582 1 92.38 93 LYS A CA 1
ATOM 772 C C . LYS A 1 93 ? -10.008 -9.719 -4.52 1 92.38 93 LYS A C 1
ATOM 774 O O . LYS A 1 93 ? -9.883 -8.75 -3.768 1 92.38 93 LYS A O 1
ATOM 779 N N . TYR A 1 94 ? -9.07 -10.086 -5.336 1 92.31 94 TYR A N 1
ATOM 780 C CA . TYR A 1 94 ? -7.738 -9.484 -5.297 1 92.31 94 TYR A CA 1
ATOM 781 C C . TYR A 1 94 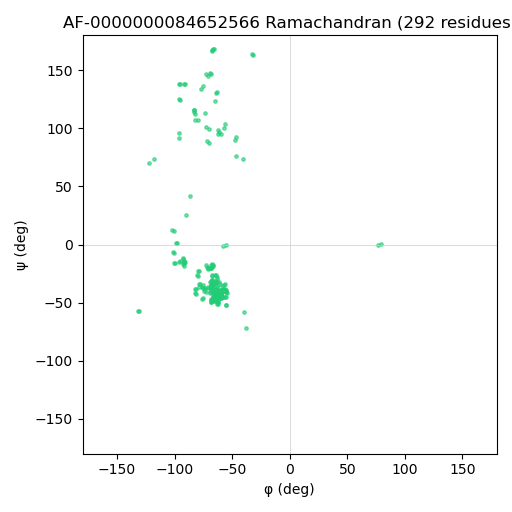? -7.773 -8.055 -5.805 1 92.31 94 TYR A C 1
ATOM 783 O O . TYR A 1 94 ? -7.102 -7.176 -5.254 1 92.31 94 TYR A O 1
ATOM 791 N N . GLU A 1 95 ? -8.57 -7.82 -6.77 1 90.75 95 GLU A N 1
ATOM 792 C CA . GLU A 1 95 ? -8.711 -6.461 -7.285 1 90.75 95 GLU A CA 1
ATOM 793 C C . GLU A 1 95 ? -9.32 -5.535 -6.242 1 90.75 95 GLU A C 1
ATOM 795 O O . GLU A 1 95 ? -8.844 -4.418 -6.031 1 90.75 95 GLU A O 1
ATOM 800 N N . ALA A 1 96 ? -10.328 -6.02 -5.648 1 92.12 96 ALA A N 1
ATOM 801 C CA . ALA A 1 96 ? -11.023 -5.223 -4.645 1 92.12 96 ALA A CA 1
ATOM 802 C C . ALA A 1 96 ? -10.117 -4.91 -3.461 1 92.12 96 ALA A C 1
ATOM 804 O O . ALA A 1 96 ? -10.039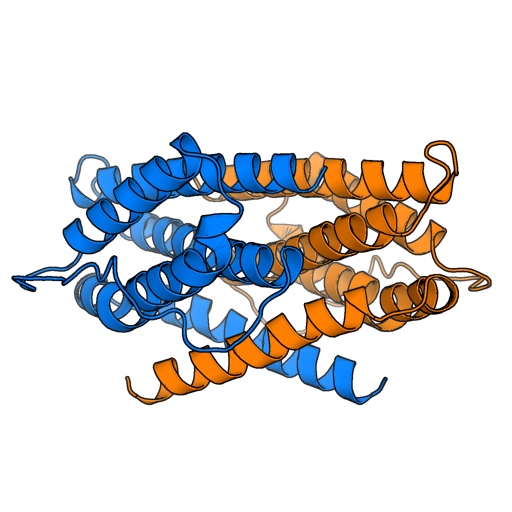 -3.764 -3.014 1 92.12 96 ALA A O 1
ATOM 805 N N . LEU A 1 97 ? -9.445 -5.906 -2.965 1 95.19 97 LEU A N 1
ATOM 806 C CA . LEU A 1 97 ? -8.57 -5.727 -1.812 1 95.19 97 LEU A CA 1
ATOM 807 C C . LEU A 1 97 ? -7.367 -4.859 -2.172 1 95.19 97 LEU A C 1
ATOM 809 O O . LEU A 1 97 ? -6.863 -4.113 -1.331 1 95.19 97 LEU A O 1
ATOM 813 N N . PHE A 1 98 ? -6.91 -4.953 -3.377 1 93.88 98 PHE A N 1
ATOM 814 C CA . PHE A 1 98 ? -5.816 -4.102 -3.838 1 93.88 98 PHE A CA 1
ATOM 815 C C . PHE A 1 98 ? -6.227 -2.635 -3.814 1 93.88 98 PHE A C 1
ATOM 817 O O . PHE A 1 98 ? -5.484 -1.786 -3.316 1 93.88 98 PHE A O 1
ATOM 824 N N . LEU A 1 99 ? -7.352 -2.398 -4.328 1 92.38 99 LEU A N 1
ATOM 825 C CA . LEU A 1 99 ? -7.855 -1.03 -4.344 1 92.38 99 LEU A CA 1
ATOM 826 C C . LEU A 1 99 ? -7.984 -0.482 -2.926 1 92.38 99 LEU A C 1
ATOM 828 O O . LEU A 1 99 ? -7.645 0.675 -2.67 1 92.38 99 LEU A O 1
ATOM 832 N N . LEU A 1 100 ? -8.508 -1.265 -2.084 1 94.62 100 LEU A N 1
ATOM 833 C CA . LEU A 1 100 ? -8.633 -0.842 -0.693 1 94.62 100 LEU A CA 1
ATOM 834 C C . LEU A 1 100 ? -7.27 -0.562 -0.081 1 94.62 100 LEU A C 1
ATOM 836 O O . LEU A 1 100 ? -7.082 0.45 0.599 1 94.62 100 LEU A O 1
ATOM 840 N N . THR A 1 101 ? -6.328 -1.428 -0.323 1 95.62 101 THR A N 1
ATOM 841 C CA . THR A 1 101 ? -4.98 -1.266 0.211 1 95.62 101 THR A CA 1
ATOM 842 C C . THR A 1 101 ? -4.348 0.026 -0.299 1 95.62 101 THR A C 1
ATOM 844 O O . THR A 1 101 ? -3.662 0.726 0.449 1 95.62 101 THR A O 1
ATOM 847 N N . GLU A 1 102 ? -4.551 0.356 -1.513 1 91.62 102 GLU A N 1
ATOM 848 C CA . GLU A 1 102 ? -4.031 1.598 -2.078 1 91.62 102 GLU A CA 1
ATOM 849 C C . GLU A 1 102 ? -4.621 2.814 -1.372 1 91.62 102 GLU A C 1
ATOM 851 O O . GLU A 1 102 ? -3.904 3.777 -1.082 1 91.62 102 GLU A O 1
ATOM 856 N N . SER A 1 103 ? -5.871 2.725 -1.174 1 91.5 103 SER A N 1
ATOM 857 C CA . SER A 1 103 ? -6.527 3.818 -0.466 1 91.5 103 SER A CA 1
ATOM 858 C C . SER A 1 103 ? -5.988 3.963 0.953 1 91.5 103 SER A C 1
ATOM 860 O O . SER A 1 103 ? -5.75 5.078 1.422 1 91.5 103 SER A O 1
ATOM 862 N N . LEU A 1 104 ? -5.82 2.844 1.556 1 96.5 104 LEU A N 1
ATOM 863 C CA . LEU A 1 104 ? -5.281 2.848 2.912 1 96.5 104 LEU A CA 1
ATOM 864 C C . LEU A 1 104 ? -3.871 3.424 2.934 1 96.5 104 LEU A C 1
ATOM 866 O O . LEU A 1 104 ? -3.518 4.18 3.842 1 96.5 104 LEU A O 1
ATOM 870 N N . ASN A 1 105 ? -3.104 3.049 1.946 1 93.5 105 ASN A N 1
ATOM 871 C CA . ASN A 1 105 ? -1.746 3.576 1.847 1 93.5 105 ASN A CA 1
ATOM 872 C C . ASN A 1 105 ? -1.742 5.098 1.73 1 93.5 105 ASN A C 1
ATOM 874 O O . ASN A 1 105 ? -0.953 5.773 2.393 1 93.5 105 ASN A O 1
ATOM 878 N N . MET A 1 106 ? -2.59 5.586 0.934 1 93.38 106 MET A N 1
ATOM 879 C CA . MET A 1 106 ? -2.666 7.031 0.753 1 93.38 106 MET A CA 1
ATOM 880 C C . MET A 1 106 ? -3.076 7.723 2.049 1 93.38 106 MET A C 1
ATOM 882 O O . MET A 1 106 ? -2.535 8.773 2.396 1 93.38 106 MET A O 1
ATOM 886 N N . ILE A 1 107 ? -4.02 7.172 2.727 1 96 107 ILE A N 1
ATOM 887 C CA . ILE A 1 107 ? -4.469 7.746 3.99 1 96 107 ILE A CA 1
ATOM 888 C C . ILE A 1 107 ? -3.326 7.723 5.004 1 96 107 ILE A C 1
ATOM 890 O O . ILE A 1 107 ? -3.123 8.688 5.742 1 96 107 ILE A O 1
ATOM 894 N N . TYR A 1 108 ? -2.594 6.68 4.984 1 97 108 TYR A N 1
ATOM 895 C CA . TYR A 1 108 ? -1.464 6.57 5.902 1 97 108 TYR A CA 1
ATOM 896 C C . TYR A 1 108 ? -0.435 7.66 5.633 1 97 108 TYR A C 1
ATOM 898 O O . TYR A 1 108 ? -0.009 8.367 6.551 1 97 108 TYR A O 1
ATOM 906 N N . PHE A 1 109 ? -0.051 7.832 4.43 1 95.69 109 PHE A N 1
ATOM 907 C CA . PHE A 1 109 ? 0.973 8.805 4.078 1 95.69 109 PHE A CA 1
ATOM 908 C C . PHE A 1 109 ? 0.458 10.227 4.277 1 95.69 109 PHE A C 1
ATOM 910 O O . PHE A 1 109 ? 1.197 11.102 4.734 1 95.69 109 PHE A O 1
ATOM 917 N N . PHE A 1 110 ? -0.785 10.414 3.951 1 95.25 110 PHE A N 1
ATOM 918 C CA . PHE A 1 110 ? -1.387 11.703 4.266 1 95.25 110 PHE A CA 1
ATOM 919 C C . PHE A 1 110 ? -1.254 12.016 5.754 1 95.25 110 PHE A C 1
ATOM 921 O O . PHE A 1 110 ? -0.828 13.109 6.129 1 95.25 110 PHE A O 1
ATOM 928 N N . SER A 1 111 ? -1.683 11.07 6.512 1 96.06 111 SER A N 1
ATOM 929 C CA . SER A 1 111 ? -1.666 11.258 7.957 1 96.06 111 SER A CA 1
ATOM 930 C C . SER A 1 111 ? -0.254 11.531 8.461 1 96.06 111 SER A C 1
ATOM 932 O O . SER A 1 111 ? -0.052 12.391 9.328 1 96.06 111 SER A O 1
ATOM 934 N N . ALA A 1 112 ? 0.701 10.844 7.949 1 95.69 112 ALA A N 1
ATOM 935 C CA . ALA A 1 112 ? 2.092 11.023 8.359 1 95.69 112 ALA A CA 1
ATOM 936 C C . ALA A 1 112 ? 2.592 12.422 8.008 1 95.69 112 ALA A C 1
ATOM 938 O O . ALA A 1 112 ? 3.199 13.102 8.836 1 95.69 112 ALA A O 1
ATOM 939 N N . VAL A 1 113 ? 2.338 12.852 6.797 1 94.31 113 VAL A N 1
ATOM 940 C CA . VAL A 1 113 ? 2.777 14.164 6.332 1 94.31 113 VAL A CA 1
ATOM 941 C C . VAL A 1 113 ? 2.068 15.258 7.129 1 94.31 113 VAL A C 1
ATOM 943 O O . VAL A 1 113 ? 2.709 16.188 7.613 1 94.31 113 VAL A O 1
ATOM 946 N N . ALA A 1 114 ? 0.756 15.133 7.254 1 93.62 114 ALA A N 1
ATOM 947 C CA . ALA A 1 114 ? -0.025 16.125 7.988 1 93.62 114 ALA A CA 1
ATOM 948 C C . ALA A 1 114 ? 0.438 16.234 9.438 1 93.62 114 ALA A C 1
ATOM 950 O O . ALA A 1 114 ? 0.592 17.328 9.969 1 93.62 114 ALA A O 1
ATOM 951 N N . LYS A 1 115 ? 0.607 15.125 10 1 93.81 115 LYS A N 1
ATOM 952 C CA . LYS A 1 115 ? 1.058 15.078 11.391 1 93.81 115 LYS A CA 1
ATOM 953 C C . LYS A 1 115 ? 2.391 15.797 11.562 1 93.81 115 LYS A C 1
ATOM 955 O O . LYS A 1 115 ? 2.611 16.469 12.57 1 93.81 115 LYS A O 1
ATOM 960 N N . SER A 1 116 ? 3.266 15.656 10.625 1 91.56 116 SER A N 1
ATOM 961 C CA . SER A 1 116 ? 4.59 16.266 10.695 1 91.56 116 SER A CA 1
ATOM 962 C C . SER A 1 116 ? 4.504 17.781 10.641 1 91.56 116 SER A C 1
ATOM 964 O O . SER A 1 116 ? 5.438 18.484 11.055 1 91.56 116 SER A O 1
ATOM 966 N N . LYS A 1 117 ? 3.4 18.312 10.188 1 89.38 117 LYS A N 1
ATOM 967 C CA . LYS A 1 117 ? 3.227 19.75 10.031 1 89.38 117 LYS A CA 1
ATOM 968 C C . LYS A 1 117 ? 2.6 20.359 11.281 1 89.38 117 LYS A C 1
ATOM 970 O O . LYS A 1 117 ? 2.539 21.578 11.414 1 89.38 117 LYS A O 1
ATOM 975 N N . ILE A 1 118 ? 2.141 19.531 12.117 1 89.38 118 ILE A N 1
ATOM 976 C CA . ILE A 1 118 ? 1.49 20.016 13.328 1 89.38 118 ILE A CA 1
ATOM 977 C C . ILE A 1 118 ? 2.496 20.031 14.477 1 89.38 118 ILE A C 1
ATOM 979 O O . ILE A 1 118 ? 3.062 19 14.836 1 89.38 118 ILE A O 1
ATOM 983 N N . LYS A 1 119 ? 2.676 21.141 15.117 1 87.44 119 LYS A N 1
ATOM 984 C CA . LYS A 1 119 ? 3.688 21.328 16.156 1 87.44 119 LYS A CA 1
ATOM 985 C C . LYS A 1 119 ? 3.203 20.797 17.5 1 87.44 119 LYS A C 1
ATOM 987 O O . LYS A 1 119 ? 3.947 20.125 18.203 1 87.44 119 LYS A O 1
ATOM 992 N N . ASN A 1 120 ? 1.979 21.047 17.812 1 87.62 120 ASN A N 1
ATOM 993 C CA . ASN A 1 120 ? 1.438 20.641 19.094 1 87.62 120 ASN A CA 1
ATOM 994 C C . ASN A 1 120 ? 0.989 19.172 19.062 1 87.62 120 ASN A C 1
ATOM 996 O O . ASN A 1 120 ? -0.03 18.844 18.453 1 87.62 120 ASN A O 1
ATOM 1000 N N . ASP A 1 121 ? 1.624 18.359 19.844 1 82.44 121 ASP A N 1
ATOM 1001 C CA . ASP A 1 121 ? 1.374 16.922 19.828 1 82.44 121 ASP A CA 1
ATOM 1002 C C . ASP A 1 121 ? 0.022 16.594 20.453 1 82.44 121 ASP A C 1
ATOM 1004 O O . ASP A 1 121 ? -0.543 15.531 20.203 1 82.44 121 ASP A O 1
ATOM 1008 N N . ASN A 1 122 ? -0.461 17.484 21.188 1 85.5 122 ASN A N 1
ATOM 1009 C CA . ASN A 1 122 ? -1.693 17.203 21.906 1 85.5 122 ASN A CA 1
ATOM 1010 C C . ASN A 1 122 ? -2.904 17.828 21.219 1 85.5 122 ASN A C 1
ATOM 1012 O O . ASN A 1 122 ? -4.016 17.781 21.75 1 85.5 122 ASN A O 1
ATOM 1016 N N . SER A 1 123 ? -2.695 18.25 20.094 1 89.5 123 SER A N 1
ATOM 1017 C CA . SER A 1 123 ? -3.846 18.781 19.359 1 89.5 123 SER A CA 1
ATOM 1018 C C . SER A 1 123 ? -4.793 17.656 18.938 1 89.5 123 SER A C 1
ATOM 1020 O O . SER A 1 123 ? -4.359 16.547 18.656 1 89.5 123 SER A O 1
ATOM 1022 N N . GLU A 1 124 ? -5.988 17.953 18.953 1 90.62 124 GLU A N 1
ATOM 1023 C CA . GLU A 1 124 ? -7.012 17 18.547 1 90.62 124 GLU A CA 1
ATOM 1024 C C . GLU A 1 124 ? -6.734 16.453 17.156 1 90.62 124 GLU A C 1
ATOM 1026 O O . GLU A 1 124 ? -6.879 15.258 16.906 1 90.62 124 GLU A O 1
ATOM 1031 N N . CYS A 1 125 ? -6.344 17.344 16.328 1 90.88 125 CYS A N 1
ATOM 1032 C CA . CYS A 1 125 ? -6.035 16.953 14.961 1 90.88 125 CYS A CA 1
ATOM 1033 C C . CYS A 1 125 ? -4.895 15.945 14.922 1 90.88 125 CYS A C 1
ATOM 1035 O O . CYS A 1 125 ? -4.965 14.945 14.211 1 90.88 125 CYS A O 1
ATOM 1037 N N . LYS A 1 126 ? -3.898 16.156 15.68 1 93.5 126 LYS A N 1
ATOM 1038 C CA . LYS A 1 126 ? -2.75 15.258 15.695 1 93.5 126 LYS A CA 1
ATOM 1039 C C . LYS A 1 126 ? -3.131 13.883 16.25 1 93.5 126 LYS A C 1
ATOM 1041 O O . LYS A 1 126 ? -2.646 12.859 15.766 1 93.5 126 LYS A O 1
ATOM 1046 N N . VAL A 1 127 ? -3.955 13.891 17.234 1 94.12 127 VAL A N 1
ATOM 1047 C CA . VAL A 1 127 ? -4.438 12.648 17.828 1 94.12 127 VAL A CA 1
ATOM 1048 C C . VAL A 1 127 ? -5.234 11.859 16.781 1 94.12 127 VAL A C 1
ATOM 1050 O O . VAL A 1 127 ? -5.055 10.648 16.641 1 94.12 127 VAL A O 1
ATOM 1053 N N . ILE A 1 128 ? -6.074 12.5 16.078 1 95.75 128 ILE A N 1
ATOM 1054 C CA . ILE A 1 128 ? -6.883 11.867 15.039 1 95.75 128 ILE A CA 1
ATOM 1055 C C . ILE A 1 128 ? -5.977 11.258 13.969 1 95.75 128 ILE A C 1
ATOM 1057 O O . ILE A 1 128 ? -6.191 10.125 13.531 1 95.75 128 ILE A O 1
ATOM 1061 N N . LEU A 1 129 ? -4.988 12 13.625 1 96.25 129 LEU A N 1
ATOM 1062 C CA . LEU A 1 129 ? -4.062 11.523 12.602 1 96.25 129 LEU A CA 1
ATOM 1063 C C . LEU A 1 129 ? -3.303 10.297 13.086 1 96.25 129 LEU A C 1
ATOM 1065 O O . LEU A 1 129 ? -3.117 9.336 12.336 1 96.25 129 LEU A O 1
ATOM 1069 N N . ARG A 1 130 ? -2.906 10.266 14.336 1 96 130 ARG A N 1
ATOM 1070 C CA . ARG A 1 130 ? -2.252 9.094 14.906 1 96 130 ARG A CA 1
ATOM 1071 C C . ARG A 1 130 ? -3.186 7.891 14.906 1 96 130 ARG A C 1
ATOM 1073 O O . ARG A 1 130 ? -2.76 6.77 14.617 1 96 130 ARG A O 1
ATOM 1080 N N . ASN A 1 131 ? -4.34 8.156 15.211 1 96.56 131 ASN A N 1
ATOM 1081 C CA . ASN A 1 131 ? -5.316 7.07 15.219 1 96.56 131 ASN A CA 1
ATOM 1082 C C . ASN A 1 131 ? -5.559 6.523 13.812 1 96.56 131 ASN A C 1
ATOM 1084 O O . ASN A 1 131 ? -5.715 5.316 13.633 1 96.56 131 ASN A O 1
ATOM 1088 N N . LEU A 1 132 ? -5.625 7.395 12.859 1 97.75 132 LEU A N 1
ATOM 1089 C CA . LEU A 1 132 ? -5.781 6.973 11.469 1 97.75 132 LEU A CA 1
ATOM 1090 C C . LEU A 1 132 ? -4.625 6.078 11.039 1 97.75 132 LEU A C 1
ATOM 1092 O O . LEU A 1 132 ? -4.836 5.043 10.406 1 97.75 132 LEU A O 1
ATOM 1096 N N . MET A 1 133 ? -3.453 6.449 11.398 1 97.12 133 MET A N 1
ATOM 1097 C CA . MET A 1 133 ? -2.283 5.645 11.055 1 97.12 133 MET A CA 1
ATOM 1098 C C . MET A 1 133 ? -2.355 4.27 11.711 1 97.12 133 MET A C 1
ATOM 1100 O O . MET A 1 133 ? -2.08 3.256 11.07 1 97.12 133 MET A O 1
ATOM 1104 N N . LYS A 1 134 ? -2.76 4.266 12.938 1 96.56 134 LYS A N 1
ATOM 1105 C CA . LYS A 1 134 ? -2.9 3.002 13.656 1 96.56 134 LYS A CA 1
ATOM 1106 C C . LYS A 1 134 ? -3.967 2.121 13.008 1 96.56 134 LYS A C 1
ATOM 1108 O O . LYS A 1 134 ? -3.752 0.923 12.805 1 96.56 134 LYS A O 1
ATOM 1113 N N . LEU A 1 135 ? -5.059 2.689 12.75 1 97.62 135 LEU A N 1
ATOM 1114 C CA . LEU A 1 135 ? -6.164 1.947 12.148 1 97.62 135 LEU A CA 1
ATOM 1115 C C . LEU A 1 135 ? -5.77 1.404 10.781 1 97.62 135 LEU A C 1
ATOM 1117 O O . LEU A 1 135 ? -6.098 0.265 10.438 1 97.62 135 LEU A O 1
ATOM 1121 N N . THR A 1 136 ? -5.105 2.227 9.977 1 97.31 136 THR A N 1
ATOM 1122 C CA . THR A 1 136 ? -4.672 1.787 8.656 1 97.31 136 THR A CA 1
ATOM 1123 C C . THR A 1 136 ? -3.744 0.58 8.766 1 97.31 136 THR A C 1
ATOM 1125 O O . THR A 1 136 ? -3.867 -0.375 7.992 1 97.31 136 THR A O 1
ATOM 1128 N N . SER A 1 137 ? -2.854 0.613 9.703 1 94.88 137 SER A N 1
ATOM 1129 C CA . SER A 1 137 ? -1.938 -0.505 9.914 1 94.88 137 SER A CA 1
ATOM 1130 C C . SER A 1 137 ? -2.693 -1.768 10.312 1 94.88 137 SER A C 1
ATOM 1132 O O . SER A 1 137 ? -2.375 -2.863 9.844 1 94.88 137 SER A O 1
ATOM 1134 N N . GLU A 1 138 ? -3.623 -1.607 11.148 1 95.44 138 GLU A N 1
ATOM 1135 C CA . GLU A 1 138 ? -4.426 -2.746 11.594 1 95.44 138 GLU A CA 1
ATOM 1136 C C . GLU A 1 138 ? -5.215 -3.346 10.43 1 95.44 138 GLU A C 1
ATOM 1138 O O . GLU A 1 138 ? -5.238 -4.566 10.258 1 95.44 138 GLU A O 1
ATOM 1143 N N . VAL A 1 139 ? -5.844 -2.518 9.672 1 96.94 139 VAL A N 1
ATOM 1144 C CA . VAL A 1 139 ? -6.637 -2.992 8.539 1 96.94 139 VAL A CA 1
ATOM 1145 C C . VAL A 1 139 ? -5.727 -3.666 7.516 1 96.94 139 VAL A C 1
ATOM 1147 O O . VAL A 1 139 ? -6.09 -4.688 6.926 1 96.94 139 VAL A O 1
ATOM 1150 N N . HIS A 1 140 ? -4.535 -3.105 7.289 1 95.44 140 HIS A N 1
ATOM 1151 C CA . HIS A 1 140 ? -3.568 -3.719 6.387 1 95.44 140 HIS A CA 1
ATOM 1152 C C . HIS A 1 140 ? -3.225 -5.137 6.828 1 95.44 140 HIS A C 1
ATOM 1154 O O . HIS A 1 140 ? -3.143 -6.047 6 1 95.44 140 HIS A O 1
ATOM 1160 N N . LYS A 1 141 ? -2.996 -5.273 8.062 1 93.75 141 LYS A N 1
ATOM 1161 C CA . LYS A 1 141 ? -2.682 -6.594 8.602 1 93.75 141 LYS A CA 1
ATOM 1162 C C . LYS A 1 141 ? -3.832 -7.566 8.367 1 93.75 141 LYS A C 1
ATOM 1164 O O . LYS A 1 141 ? -3.609 -8.727 8.023 1 93.75 141 LYS A O 1
ATOM 1169 N N . GLU A 1 142 ? -4.996 -7.117 8.594 1 95.31 142 GLU A N 1
ATOM 1170 C CA . GLU A 1 142 ? -6.176 -7.957 8.406 1 95.31 142 GLU A CA 1
ATOM 1171 C C . GLU A 1 142 ? -6.336 -8.367 6.945 1 95.31 142 GLU A C 1
ATOM 1173 O O . GLU A 1 142 ? -6.695 -9.508 6.652 1 95.31 142 GLU A O 1
ATOM 1178 N N . ILE A 1 143 ? -6.113 -7.438 6.07 1 95.19 143 ILE A N 1
ATOM 1179 C CA . ILE A 1 143 ? -6.188 -7.742 4.645 1 95.19 143 ILE A CA 1
ATOM 1180 C C . ILE A 1 143 ? -5.125 -8.773 4.281 1 95.19 143 ILE A C 1
ATOM 1182 O O . ILE A 1 143 ? -5.387 -9.695 3.51 1 95.19 143 ILE A O 1
ATOM 1186 N N . SER A 1 144 ? -3.916 -8.609 4.82 1 92.19 144 SER A N 1
ATOM 1187 C CA . SER A 1 144 ? -2.842 -9.562 4.57 1 92.19 144 SER A CA 1
ATOM 1188 C C . SER A 1 144 ? -3.236 -10.969 5.016 1 92.19 144 SER A C 1
ATOM 1190 O O . SER A 1 144 ? -2.947 -11.945 4.324 1 92.19 144 SER A O 1
ATOM 1192 N N . CYS A 1 145 ? -3.895 -11.047 6.082 1 92.12 145 CYS A N 1
ATOM 1193 C CA . CYS A 1 145 ? -4.34 -12.336 6.598 1 92.12 145 CYS A CA 1
ATOM 1194 C C . CYS A 1 145 ? -5.359 -12.969 5.66 1 92.12 145 CYS A C 1
ATOM 1196 O O . CYS A 1 145 ? -5.387 -14.195 5.508 1 92.12 145 CYS A O 1
ATOM 1198 N N . LEU A 1 146 ? -6.137 -12.156 5.02 1 92.75 146 LEU A N 1
ATOM 1199 C CA . LEU A 1 146 ? -7.164 -12.641 4.105 1 92.75 146 LEU A CA 1
ATOM 1200 C C . LEU A 1 146 ? -6.535 -13.219 2.844 1 92.75 146 LEU A C 1
ATOM 1202 O O . LEU A 1 146 ? -7.172 -14 2.129 1 92.75 146 LEU A O 1
ATOM 1206 N N . MET A 1 147 ? -5.367 -12.828 2.604 1 90.88 147 MET A N 1
ATOM 1207 C CA . MET A 1 147 ? -4.723 -13.227 1.354 1 90.88 147 MET A CA 1
ATOM 1208 C C . MET A 1 147 ? -3.771 -14.398 1.581 1 90.88 147 MET A C 1
ATOM 1210 O O . MET A 1 147 ? -3.236 -14.961 0.626 1 90.88 147 MET A O 1
ATOM 1214 N N . GLU A 1 148 ? -3.428 -14.648 2.822 1 84.31 148 GLU A N 1
ATOM 1215 C CA . GLU A 1 148 ? -2.547 -15.773 3.121 1 84.31 148 GLU A CA 1
ATOM 1216 C C . GLU A 1 148 ? -3.285 -17.109 2.988 1 84.31 148 GLU A C 1
ATOM 1218 O O . GLU A 1 148 ? -2.711 -18.094 2.537 1 84.31 148 GLU A O 1
ATOM 1223 N N . MET B 1 1 ? -8.883 21.031 -8.984 1 33.56 1 MET B N 1
ATOM 1224 C CA . MET B 1 1 ? -9.562 20.047 -8.148 1 33.56 1 MET B CA 1
ATOM 1225 C C . MET B 1 1 ? -10.195 18.953 -9.008 1 33.56 1 MET B C 1
ATOM 1227 O O . MET B 1 1 ? -10.195 17.781 -8.625 1 33.56 1 MET B O 1
ATOM 1231 N N . HIS B 1 2 ? -10.727 19.266 -10.102 1 40.62 2 HIS B N 1
ATOM 1232 C CA . HIS B 1 2 ? -11.359 18.391 -11.07 1 40.62 2 HIS B CA 1
ATOM 1233 C C . HIS B 1 2 ? -10.352 17.406 -11.672 1 40.62 2 HIS B C 1
ATOM 1235 O O . HIS B 1 2 ? -10.695 16.266 -11.984 1 40.62 2 HIS B O 1
ATOM 1241 N N . SER B 1 3 ? -9.148 17.844 -11.656 1 41.28 3 SER B N 1
ATOM 1242 C CA . SER B 1 3 ? -8.102 17.078 -12.328 1 41.28 3 SER B CA 1
ATOM 1243 C C . SER B 1 3 ? -7.637 15.906 -11.469 1 41.28 3 SER B C 1
ATOM 1245 O O . SER B 1 3 ? -7.227 14.867 -11.984 1 41.28 3 SER B O 1
ATOM 1247 N N . GLN B 1 4 ? -7.891 16.109 -10.188 1 47.41 4 GLN B N 1
ATOM 1248 C CA . GLN B 1 4 ? -7.414 15.055 -9.297 1 47.41 4 GLN B CA 1
ATOM 1249 C C . GLN B 1 4 ? -8.344 13.844 -9.32 1 47.41 4 GLN B C 1
ATOM 1251 O O . GLN B 1 4 ? -7.883 12.703 -9.273 1 47.41 4 GLN B O 1
ATOM 1256 N N . SER B 1 5 ? -9.68 14.156 -9.5 1 48.97 5 SER B N 1
ATOM 1257 C CA . SER B 1 5 ? -10.656 13.078 -9.555 1 48.97 5 SER B CA 1
ATOM 1258 C C . SER B 1 5 ? -10.438 12.195 -10.781 1 48.97 5 SER B C 1
ATOM 1260 O O . SER B 1 5 ? -10.516 10.969 -10.695 1 48.97 5 SER B O 1
ATOM 1262 N N . ASN B 1 6 ? -10.195 12.852 -11.922 1 47.72 6 ASN B N 1
ATOM 1263 C CA . ASN B 1 6 ? -9.953 12.102 -13.156 1 47.72 6 ASN B CA 1
ATOM 1264 C C . ASN B 1 6 ? -8.648 11.305 -13.078 1 47.72 6 ASN B C 1
ATOM 1266 O O . ASN B 1 6 ? -8.578 10.18 -13.57 1 47.72 6 ASN B O 1
ATOM 1270 N N . LEU B 1 7 ? -7.777 11.875 -12.453 1 47.09 7 LEU B N 1
ATOM 1271 C CA . LEU B 1 7 ? -6.5 11.195 -12.281 1 47.09 7 LEU B CA 1
ATOM 1272 C C . LEU B 1 7 ? -6.648 9.977 -11.367 1 47.09 7 LEU B C 1
ATOM 1274 O O . LEU B 1 7 ? -6.098 8.914 -11.648 1 47.09 7 LEU B O 1
ATOM 1278 N N . SER B 1 8 ? -7.598 10.172 -10.461 1 53.69 8 SER B N 1
ATOM 1279 C CA . SER B 1 8 ? -7.809 9.078 -9.516 1 53.69 8 SER B CA 1
ATOM 1280 C C . SER B 1 8 ? -8.516 7.902 -10.172 1 53.69 8 SER B C 1
ATOM 1282 O O . SER B 1 8 ? -8.141 6.746 -9.953 1 53.69 8 SER B O 1
ATOM 1284 N N . LEU B 1 9 ? -9.469 8.18 -11.062 1 48.22 9 LEU B N 1
ATOM 1285 C CA . LEU B 1 9 ? -10.219 7.125 -11.734 1 48.22 9 LEU B CA 1
ATOM 1286 C C . LEU B 1 9 ? -9.32 6.355 -12.703 1 48.22 9 LEU B C 1
ATOM 1288 O O . LEU B 1 9 ? -9.352 5.125 -12.742 1 48.22 9 LEU B O 1
ATOM 1292 N N . ASP B 1 10 ? -8.633 7.148 -13.43 1 52.59 10 ASP B N 1
ATOM 1293 C CA . ASP B 1 10 ? -7.746 6.512 -14.398 1 52.59 10 ASP B CA 1
ATOM 1294 C C . ASP B 1 10 ? -6.676 5.68 -13.703 1 52.59 10 ASP B C 1
ATOM 1296 O O . ASP B 1 10 ? -6.34 4.586 -14.156 1 52.59 10 ASP B O 1
ATOM 1300 N N . TRP B 1 11 ? -6.418 6.152 -12.547 1 55.22 11 TRP B N 1
ATOM 1301 C CA . TRP B 1 11 ? -5.406 5.449 -11.766 1 55.22 11 TRP B CA 1
ATOM 1302 C C . TRP B 1 11 ? -5.957 4.137 -11.219 1 55.22 11 TRP B C 1
ATOM 1304 O O . TRP B 1 11 ? -5.305 3.096 -11.312 1 55.22 11 TRP B O 1
ATOM 1314 N N . ASP B 1 12 ? -7.137 4.238 -10.82 1 57.19 12 ASP B N 1
ATOM 1315 C CA . ASP B 1 12 ? -7.773 3.049 -10.258 1 57.19 12 ASP B CA 1
ATOM 1316 C C . ASP B 1 12 ? -7.926 1.959 -11.312 1 57.19 12 ASP B C 1
ATOM 1318 O O . ASP B 1 12 ? -7.668 0.785 -11.047 1 57.19 12 ASP B O 1
ATOM 1322 N N . ILE B 1 13 ? -8.094 2.447 -12.422 1 52.88 13 ILE B N 1
ATOM 1323 C CA . ILE B 1 13 ? -8.359 1.494 -13.492 1 52.88 13 ILE B CA 1
ATOM 1324 C C . ILE B 1 13 ? -7.066 0.79 -13.891 1 52.88 13 ILE B C 1
ATOM 1326 O O . ILE B 1 13 ? -7.043 -0.432 -14.062 1 52.88 13 ILE B O 1
ATOM 1330 N N . ALA B 1 14 ? -6.078 1.594 -14.039 1 54.91 14 ALA B N 1
ATOM 1331 C CA . ALA B 1 14 ? -4.816 1.003 -14.477 1 54.91 14 ALA B CA 1
ATOM 1332 C C . ALA B 1 14 ? -4.289 0.009 -13.445 1 54.91 14 ALA B C 1
ATOM 1334 O O . ALA B 1 14 ? -3.791 -1.061 -13.797 1 54.91 14 ALA B O 1
ATOM 1335 N N . ARG B 1 15 ? -4.578 0.307 -12.289 1 64.44 15 ARG B N 1
ATOM 1336 C CA . ARG B 1 15 ? -4.027 -0.552 -11.242 1 64.44 15 ARG B CA 1
ATOM 1337 C C . ARG B 1 15 ? -4.867 -1.813 -11.07 1 64.44 15 ARG B C 1
ATOM 1339 O O . ARG B 1 15 ? -4.328 -2.906 -10.898 1 64.44 15 ARG B O 1
ATOM 1346 N N . VAL B 1 16 ? -6.059 -1.554 -11.188 1 65.31 16 VAL B N 1
ATOM 1347 C CA . VAL B 1 16 ? -6.953 -2.705 -11.109 1 65.31 16 VAL B CA 1
ATOM 1348 C C . VAL B 1 16 ? -6.703 -3.633 -12.297 1 65.31 16 VAL B C 1
ATOM 1350 O O . VAL B 1 16 ? -6.703 -4.855 -12.148 1 65.31 16 VAL B O 1
ATOM 1353 N N . ASP B 1 17 ? -6.363 -3.02 -13.32 1 69.31 17 ASP B N 1
ATOM 1354 C CA . ASP B 1 17 ? -6.07 -3.809 -14.516 1 69.31 17 ASP B CA 1
ATOM 1355 C C . ASP B 1 17 ? -4.812 -4.652 -14.32 1 69.31 17 ASP B C 1
ATOM 1357 O O . ASP B 1 17 ? -4.73 -5.777 -14.82 1 69.31 17 ASP B O 1
ATOM 1361 N N . SER B 1 18 ? -3.979 -4.086 -13.523 1 75.88 18 SER B N 1
ATOM 1362 C CA . SER B 1 18 ? -2.74 -4.82 -13.273 1 75.88 18 SER B CA 1
ATOM 1363 C C . SER B 1 18 ? -3.002 -6.09 -12.469 1 75.88 18 SER B C 1
ATOM 1365 O O . SER B 1 18 ? -2.408 -7.137 -12.742 1 75.88 18 SER B O 1
ATOM 1367 N N . ILE B 1 19 ? -3.945 -6.004 -11.586 1 87.44 19 ILE B N 1
ATOM 1368 C CA . ILE B 1 19 ? -4.246 -7.168 -10.758 1 87.44 19 ILE B CA 1
ATOM 1369 C C . ILE B 1 19 ? -5.035 -8.188 -11.57 1 87.44 19 ILE B C 1
ATOM 1371 O O . ILE B 1 19 ? -4.793 -9.391 -11.477 1 87.44 19 ILE B O 1
ATOM 1375 N N . TYR B 1 20 ? -5.859 -7.652 -12.375 1 82.12 20 TYR B N 1
ATOM 1376 C CA . TYR B 1 20 ? -6.598 -8.547 -13.258 1 82.12 20 TYR B CA 1
ATOM 1377 C C . TYR B 1 20 ? -5.648 -9.297 -14.188 1 82.12 20 TYR B C 1
ATOM 1379 O O . TYR B 1 20 ? -5.797 -10.508 -14.391 1 82.12 20 TYR B O 1
ATOM 1387 N N . GLN B 1 21 ? -4.789 -8.617 -14.719 1 83.31 21 GLN B N 1
ATOM 1388 C CA . GLN B 1 21 ? -3.801 -9.234 -15.602 1 83.31 21 GLN B CA 1
ATOM 1389 C C . GLN B 1 21 ? -2.992 -10.297 -14.859 1 83.31 21 GLN B C 1
ATOM 1391 O O . GLN B 1 21 ? -2.689 -11.359 -15.414 1 83.31 21 GLN B O 1
ATOM 1396 N N . LEU B 1 22 ? -2.666 -9.992 -13.703 1 88.06 22 LEU B N 1
ATOM 1397 C CA . LEU B 1 22 ? -1.942 -10.961 -12.883 1 88.06 22 LEU B CA 1
ATOM 1398 C C . LEU B 1 22 ? -2.764 -12.227 -12.688 1 88.06 22 LEU B C 1
ATOM 1400 O O . LEU B 1 22 ? -2.227 -13.336 -12.75 1 88.06 22 LEU B O 1
ATOM 1404 N N . GLU B 1 23 ? -3.996 -12.039 -12.453 1 90.56 23 GLU B N 1
ATOM 1405 C CA . GLU B 1 23 ? -4.871 -13.188 -12.219 1 90.56 23 GLU B CA 1
ATOM 1406 C C . GLU B 1 23 ? -5.027 -14.023 -13.484 1 90.56 23 GLU B C 1
ATOM 1408 O O . GLU B 1 23 ? -5.223 -15.242 -13.406 1 90.56 23 GLU B O 1
ATOM 1413 N N . MET B 1 24 ? -4.871 -13.398 -14.562 1 89.31 24 MET B N 1
ATOM 1414 C CA . MET B 1 24 ? -5.051 -14.109 -15.828 1 89.31 24 MET B CA 1
ATOM 1415 C C . MET B 1 24 ? -3.729 -14.688 -16.328 1 89.31 24 MET B C 1
ATOM 1417 O O . MET B 1 24 ? -3.713 -15.539 -17.203 1 89.31 24 MET B O 1
ATOM 1421 N N . LEU B 1 25 ? -2.691 -14.203 -15.766 1 87.88 25 LEU B N 1
ATOM 1422 C CA . LEU B 1 25 ? -1.36 -14.625 -16.188 1 87.88 25 LEU B CA 1
ATOM 1423 C C . LEU B 1 25 ? -1.152 -16.109 -15.922 1 87.88 25 LEU B C 1
ATOM 1425 O O . LEU B 1 25 ? -1.515 -16.609 -14.852 1 87.88 25 LEU B O 1
ATOM 1429 N N . HIS B 1 26 ? -0.693 -16.766 -16.906 1 86.81 26 HIS B N 1
ATOM 1430 C CA . HIS B 1 26 ? -0.29 -18.156 -16.703 1 86.81 26 HIS B CA 1
ATOM 1431 C C . HIS B 1 26 ? 0.965 -18.234 -15.844 1 86.81 26 HIS B C 1
ATOM 1433 O O . HIS B 1 26 ? 1.832 -17.359 -15.906 1 86.81 26 HIS B O 1
ATOM 1439 N N . PHE B 1 27 ? 1.056 -19.312 -15.062 1 81.44 27 PHE B N 1
ATOM 1440 C CA . PHE B 1 27 ? 2.143 -19.5 -14.109 1 81.44 27 PHE B CA 1
ATOM 1441 C C . PHE B 1 27 ? 3.494 -19.453 -14.812 1 81.44 27 PHE B C 1
ATOM 1443 O O . PHE B 1 27 ? 4.465 -18.922 -14.2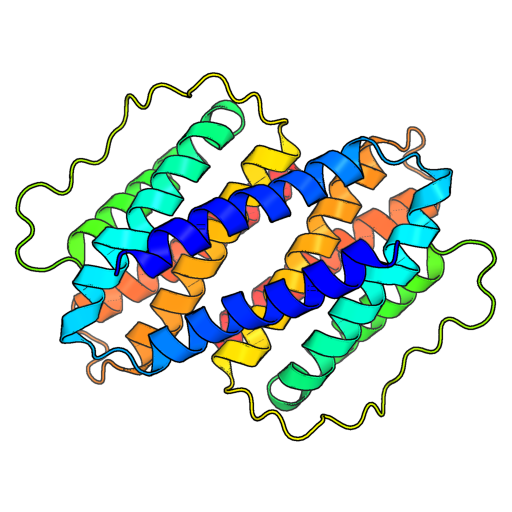73 1 81.44 27 PHE B O 1
ATOM 1450 N N . LYS B 1 28 ? 3.512 -19.969 -16.047 1 80.44 28 LYS B N 1
ATOM 1451 C CA . LYS B 1 28 ? 4.762 -20.031 -16.797 1 80.44 28 LYS B CA 1
ATOM 1452 C C . LYS B 1 28 ? 5.25 -18.641 -17.188 1 80.44 28 LYS B C 1
ATOM 1454 O O . LYS B 1 28 ? 6.43 -18.453 -17.5 1 80.44 28 LYS B O 1
ATOM 1459 N N . ASP B 1 29 ? 4.406 -17.656 -17.203 1 85.19 29 ASP B N 1
ATOM 1460 C CA . ASP B 1 29 ? 4.734 -16.297 -17.625 1 85.19 29 ASP B CA 1
ATOM 1461 C C . ASP B 1 29 ? 5.035 -15.406 -16.422 1 85.19 29 ASP B C 1
ATOM 1463 O O . ASP B 1 29 ? 5.387 -14.234 -16.594 1 85.19 29 ASP B O 1
ATOM 1467 N N . MET B 1 30 ? 4.973 -15.977 -15.273 1 86.69 30 MET B N 1
ATOM 1468 C CA . MET B 1 30 ? 5.156 -15.188 -14.055 1 86.69 30 MET B CA 1
ATOM 1469 C C . MET B 1 30 ? 6.594 -14.695 -13.938 1 86.69 30 MET B C 1
ATOM 1471 O O . MET B 1 30 ? 6.84 -13.578 -13.484 1 86.69 30 MET B O 1
ATOM 1475 N N . GLY B 1 31 ? 7.469 -15.516 -14.359 1 87.75 31 GLY B N 1
ATOM 1476 C CA . GLY B 1 31 ? 8.859 -15.086 -14.367 1 87.75 31 GLY B CA 1
ATOM 1477 C C . GLY B 1 31 ? 9.086 -13.828 -15.188 1 87.75 31 GLY B C 1
ATOM 1478 O O . GLY B 1 31 ? 9.836 -12.938 -14.773 1 87.75 31 GLY B O 1
ATOM 1479 N N . ASN B 1 32 ? 8.398 -13.734 -16.281 1 86.19 32 ASN B N 1
ATOM 1480 C CA . ASN B 1 32 ? 8.5 -12.562 -17.156 1 86.19 32 ASN B CA 1
ATOM 1481 C C . ASN B 1 32 ? 7.941 -11.312 -16.469 1 86.19 32 ASN B C 1
ATOM 1483 O O . ASN B 1 32 ? 8.5 -10.227 -16.609 1 86.19 32 ASN B O 1
ATOM 1487 N N . TYR B 1 33 ? 6.91 -11.477 -15.82 1 87.69 33 TYR B N 1
ATOM 1488 C CA . TYR B 1 33 ? 6.316 -10.359 -15.086 1 87.69 33 TYR B CA 1
ATOM 1489 C C . TYR B 1 33 ? 7.25 -9.875 -13.984 1 87.69 33 TYR B C 1
ATOM 1491 O O . TYR B 1 33 ? 7.426 -8.664 -13.805 1 87.69 33 TYR B O 1
ATOM 1499 N N . ILE B 1 34 ? 7.867 -10.789 -13.305 1 92.19 34 ILE B N 1
ATOM 1500 C CA . ILE B 1 34 ? 8.805 -10.438 -12.242 1 92.19 34 ILE B CA 1
ATOM 1501 C C . ILE B 1 34 ? 10 -9.695 -12.828 1 92.19 34 ILE B C 1
ATOM 1503 O O . ILE B 1 34 ? 10.383 -8.625 -12.336 1 92.19 34 ILE B O 1
ATOM 1507 N N . TYR B 1 35 ? 10.453 -10.148 -13.867 1 88.56 35 TYR B N 1
ATOM 1508 C CA . TYR B 1 35 ? 11.664 -9.617 -14.492 1 88.56 35 TYR B CA 1
ATOM 1509 C C . TYR B 1 35 ? 11.414 -8.227 -15.055 1 88.56 35 TYR B C 1
ATOM 1511 O O . TYR B 1 35 ? 12.266 -7.336 -14.938 1 88.56 35 TYR B O 1
ATOM 1519 N N . ASN B 1 36 ? 10.305 -8.055 -15.633 1 85.25 36 ASN B N 1
ATOM 1520 C CA . ASN B 1 36 ? 10.078 -6.824 -16.375 1 85.25 36 ASN B CA 1
ATOM 1521 C C . ASN B 1 36 ? 9.406 -5.758 -15.516 1 85.25 36 ASN B C 1
ATOM 1523 O O . ASN B 1 36 ? 9.461 -4.57 -15.828 1 85.25 36 ASN B O 1
ATOM 1527 N N . PHE B 1 37 ? 8.82 -6.215 -14.391 1 87.56 37 PHE B N 1
ATOM 1528 C CA . PHE B 1 37 ? 8.008 -5.227 -13.688 1 87.56 37 PHE B CA 1
ATOM 1529 C C . PHE B 1 37 ? 8.344 -5.203 -12.203 1 87.56 37 PHE B C 1
ATOM 1531 O O . PHE B 1 37 ? 8.82 -4.191 -11.688 1 87.56 37 PHE B O 1
ATOM 1538 N N . LEU B 1 38 ? 8.211 -6.316 -11.57 1 92.12 38 LEU B N 1
ATOM 1539 C CA . LEU B 1 38 ? 8.297 -6.305 -10.109 1 92.12 38 LEU B CA 1
ATOM 1540 C C . LEU B 1 38 ? 9.711 -5.977 -9.656 1 92.12 38 LEU B C 1
ATOM 1542 O O . LEU B 1 38 ? 9.914 -5.082 -8.828 1 92.12 38 LEU B O 1
ATOM 1546 N N . LEU B 1 39 ? 10.656 -6.652 -10.211 1 91.56 39 LEU B N 1
ATOM 1547 C CA . LEU B 1 39 ? 12.031 -6.496 -9.766 1 91.56 39 LEU B CA 1
ATOM 1548 C C . LEU B 1 39 ? 12.562 -5.109 -10.117 1 91.56 39 LEU B C 1
ATOM 1550 O O . LEU B 1 39 ? 13.094 -4.406 -9.25 1 91.56 39 LEU B O 1
ATOM 1554 N N . PRO B 1 40 ? 12.422 -4.598 -11.32 1 87.62 40 PRO B N 1
ATOM 1555 C CA . PRO B 1 40 ? 12.891 -3.248 -11.641 1 87.62 40 PRO B CA 1
ATOM 1556 C C . PRO B 1 40 ? 12.227 -2.176 -10.781 1 87.62 40 PRO B C 1
ATOM 1558 O O . PRO B 1 40 ? 12.891 -1.224 -10.359 1 87.62 40 PRO B O 1
ATOM 1561 N N . ASN B 1 41 ? 10.953 -2.322 -10.523 1 88.06 41 ASN B N 1
ATOM 1562 C CA . ASN B 1 41 ? 10.25 -1.337 -9.703 1 88.06 41 ASN B CA 1
ATOM 1563 C C . ASN B 1 41 ? 10.75 -1.337 -8.266 1 88.06 41 ASN B C 1
ATOM 1565 O O . ASN B 1 41 ? 10.898 -0.278 -7.652 1 88.06 41 ASN B O 1
ATOM 1569 N N . LEU B 1 42 ? 10.984 -2.521 -7.75 1 93.25 42 LEU B N 1
ATOM 1570 C CA . LEU B 1 42 ? 11.531 -2.611 -6.402 1 93.25 42 LEU B CA 1
ATOM 1571 C C . LEU B 1 42 ? 12.922 -1.988 -6.332 1 93.25 42 LEU B C 1
ATOM 1573 O O . LEU B 1 42 ? 13.227 -1.238 -5.402 1 93.25 42 LEU B O 1
ATOM 1577 N N . GLN B 1 43 ? 13.695 -2.242 -7.316 1 89.81 43 GLN B N 1
ATOM 1578 C CA . GLN B 1 43 ? 15.047 -1.697 -7.352 1 89.81 43 GLN B CA 1
ATOM 1579 C C . GLN B 1 43 ? 15.023 -0.175 -7.465 1 89.81 43 GLN B C 1
ATOM 1581 O O . GLN B 1 43 ? 15.758 0.517 -6.754 1 89.81 43 GLN B O 1
ATOM 1586 N N . LYS B 1 44 ? 14.219 0.282 -8.305 1 86.25 44 LYS B N 1
ATOM 1587 C CA . LYS B 1 44 ? 14.109 1.726 -8.492 1 86.25 44 LYS B CA 1
ATOM 1588 C C . LYS B 1 44 ? 13.625 2.41 -7.215 1 86.25 44 LYS B C 1
ATOM 1590 O O . LYS B 1 44 ? 14.203 3.408 -6.781 1 86.25 44 LYS B O 1
ATOM 1595 N N . SER B 1 45 ? 12.523 1.893 -6.684 1 89.94 45 SER B N 1
ATOM 1596 C CA . SER B 1 45 ? 11.977 2.51 -5.48 1 89.94 45 SER B CA 1
ATOM 1597 C C . SER B 1 45 ? 12.945 2.404 -4.312 1 89.94 45 SER B C 1
ATOM 1599 O O . SER B 1 45 ? 13.078 3.344 -3.523 1 89.94 45 SER B O 1
ATOM 1601 N N . TYR B 1 46 ? 13.672 1.312 -4.219 1 92.31 46 TYR B N 1
ATOM 1602 C CA . TYR B 1 46 ? 14.664 1.122 -3.168 1 92.31 46 TYR B CA 1
ATOM 1603 C C . TYR B 1 46 ? 15.797 2.131 -3.301 1 92.31 46 TYR B C 1
ATOM 1605 O O . TYR B 1 46 ? 16.297 2.652 -2.299 1 92.31 46 TYR B O 1
ATOM 1613 N N . LYS B 1 47 ? 16.156 2.328 -4.438 1 89.69 47 LYS B N 1
ATOM 1614 C CA . LYS B 1 47 ? 17.234 3.277 -4.668 1 89.69 47 LYS B CA 1
ATOM 1615 C C . LYS B 1 47 ? 16.906 4.641 -4.066 1 89.69 47 LYS B C 1
ATOM 1617 O O . LYS B 1 47 ? 17.781 5.285 -3.467 1 89.69 47 LYS B O 1
ATOM 1622 N N . HIS B 1 48 ? 15.742 5.074 -4.176 1 88.81 48 HIS B N 1
ATOM 1623 C CA . HIS B 1 48 ? 15.336 6.383 -3.674 1 88.81 48 HIS B CA 1
ATOM 1624 C C . HIS B 1 48 ? 15.078 6.344 -2.172 1 88.81 48 HIS B C 1
ATOM 1626 O O . HIS B 1 48 ? 15.258 7.348 -1.479 1 88.81 48 HIS B O 1
ATOM 1632 N N . ALA B 1 49 ? 14.734 5.207 -1.681 1 93.25 49 ALA B N 1
ATOM 1633 C CA . ALA B 1 49 ? 14.328 5.117 -0.28 1 93.25 49 ALA B CA 1
ATOM 1634 C C . ALA B 1 49 ? 15.492 4.691 0.604 1 93.25 49 ALA B C 1
ATOM 1636 O O . ALA B 1 49 ? 15.438 4.832 1.828 1 93.25 49 ALA B O 1
ATOM 1637 N N . LYS B 1 50 ? 16.516 4.199 0.028 1 93 50 LYS B N 1
ATOM 1638 C CA . LYS B 1 50 ? 17.594 3.512 0.724 1 93 50 LYS B CA 1
ATOM 1639 C C . LYS B 1 50 ? 18.188 4.387 1.828 1 93 50 LYS B C 1
ATOM 1641 O O . LYS B 1 50 ? 18.469 3.904 2.926 1 93 50 LYS B O 1
ATOM 1646 N N . GLN B 1 51 ? 18.344 5.641 1.629 1 92.19 51 GLN B N 1
ATOM 1647 C CA . GLN B 1 51 ? 19 6.539 2.572 1 92.19 51 GLN B CA 1
ATOM 1648 C C . GLN B 1 51 ? 18.172 6.699 3.846 1 92.19 51 GLN B C 1
ATOM 1650 O O . GLN B 1 51 ? 18.703 7.102 4.887 1 92.19 51 GLN B O 1
ATOM 1655 N N . TYR B 1 52 ? 16.984 6.41 3.787 1 93.88 52 TYR B N 1
ATOM 1656 C CA . TYR B 1 52 ? 16.109 6.621 4.934 1 93.88 52 TYR B CA 1
ATOM 1657 C C . TYR B 1 52 ? 15.852 5.312 5.676 1 93.88 52 TYR B C 1
ATOM 1659 O O . TYR B 1 52 ? 15.203 5.301 6.727 1 93.88 52 TYR B O 1
ATOM 1667 N N . LEU B 1 53 ? 16.297 4.195 5.164 1 96.31 53 LEU B N 1
ATOM 1668 C CA . LEU B 1 53 ? 15.977 2.877 5.699 1 96.31 53 LEU B CA 1
ATOM 1669 C C . LEU B 1 53 ? 17.078 2.391 6.641 1 96.31 53 LEU B C 1
ATOM 1671 O O . LEU B 1 53 ? 18.266 2.545 6.344 1 96.31 53 LEU B O 1
ATOM 1675 N N . PRO B 1 54 ? 16.625 1.783 7.758 1 95.75 54 PRO B N 1
ATOM 1676 C CA . PRO B 1 54 ? 17.609 1.137 8.625 1 95.75 54 PRO B CA 1
ATOM 1677 C C . PRO B 1 54 ? 18.25 -0.086 7.973 1 95.75 54 PRO B C 1
ATOM 1679 O O . PRO B 1 54 ? 17.734 -0.609 6.984 1 95.75 54 PRO B O 1
ATOM 1682 N N . GLY B 1 55 ? 19.312 -0.584 8.516 1 93.88 55 GLY B N 1
ATOM 1683 C CA . GLY B 1 55 ? 20.078 -1.691 7.973 1 93.88 55 GLY B CA 1
ATOM 1684 C C . GLY B 1 55 ? 19.281 -2.967 7.824 1 93.88 55 GLY B C 1
ATOM 1685 O O . GLY B 1 55 ? 19.344 -3.635 6.793 1 93.88 55 GLY B O 1
ATOM 1686 N N . ASN B 1 56 ? 18.516 -3.287 8.852 1 94.81 56 ASN B N 1
ATOM 1687 C CA . ASN B 1 56 ? 17.719 -4.512 8.805 1 94.81 56 ASN B CA 1
ATOM 1688 C C . ASN B 1 56 ? 16.688 -4.469 7.691 1 94.81 56 ASN B C 1
ATOM 1690 O O . ASN B 1 56 ? 16.406 -5.484 7.051 1 94.81 56 ASN B O 1
ATOM 1694 N N . THR B 1 57 ? 16.094 -3.293 7.531 1 96.56 57 THR B N 1
ATOM 1695 C CA . THR B 1 57 ? 15.117 -3.123 6.465 1 96.56 57 THR B CA 1
ATOM 1696 C C . THR B 1 57 ? 15.766 -3.311 5.098 1 96.56 57 THR B C 1
ATOM 1698 O O . THR B 1 57 ? 15.188 -3.936 4.207 1 96.56 57 THR B O 1
ATOM 1701 N N . ARG B 1 58 ? 16.953 -2.791 4.965 1 95.81 58 ARG B N 1
ATOM 1702 C CA . ARG B 1 58 ? 17.703 -2.941 3.723 1 95.81 58 ARG B CA 1
ATOM 1703 C C . ARG B 1 58 ? 18.016 -4.41 3.447 1 95.81 58 ARG B C 1
ATOM 1705 O O . ARG B 1 58 ? 17.906 -4.871 2.309 1 95.81 58 ARG B O 1
ATOM 1712 N N . LYS B 1 59 ? 18.344 -5.098 4.406 1 96.19 59 LYS B N 1
ATOM 1713 C CA . LYS B 1 59 ? 18.625 -6.523 4.27 1 96.19 59 LYS B CA 1
ATOM 1714 C C . LYS B 1 59 ? 17.391 -7.293 3.828 1 96.19 59 LYS B C 1
ATOM 1716 O O . LYS B 1 59 ? 17.469 -8.188 2.988 1 96.19 59 LYS B O 1
ATOM 1721 N N . ASN B 1 60 ? 16.312 -6.961 4.434 1 97.25 60 ASN B N 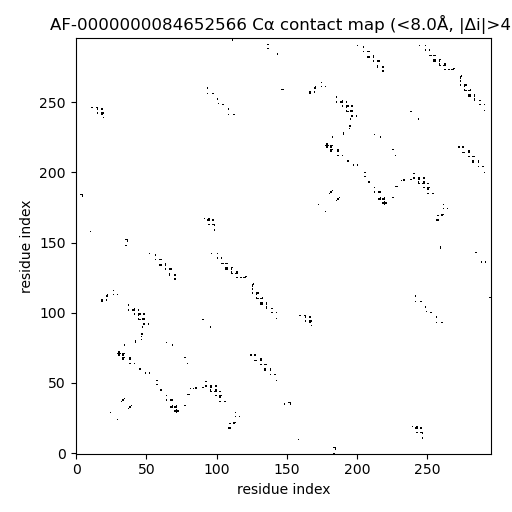1
ATOM 1722 C CA . ASN B 1 60 ? 15.07 -7.613 4.066 1 97.25 60 ASN B CA 1
ATOM 1723 C C . ASN B 1 60 ? 14.711 -7.355 2.607 1 97.25 60 ASN B C 1
ATOM 1725 O O . ASN B 1 60 ? 14.242 -8.258 1.91 1 97.25 60 ASN B O 1
ATOM 1729 N N . ILE B 1 61 ? 14.938 -6.148 2.154 1 96.62 61 ILE B N 1
ATOM 1730 C CA . ILE B 1 61 ? 14.641 -5.805 0.767 1 96.62 61 ILE B CA 1
ATOM 1731 C C . ILE B 1 61 ? 15.586 -6.566 -0.163 1 96.62 61 ILE B C 1
ATOM 1733 O O . ILE B 1 61 ? 15.172 -7.051 -1.218 1 96.62 61 ILE B O 1
ATOM 1737 N N . TYR B 1 62 ? 16.781 -6.688 0.275 1 94.5 62 TYR B N 1
ATOM 1738 C CA . TYR B 1 62 ? 17.719 -7.484 -0.497 1 94.5 62 TYR B CA 1
ATOM 1739 C C . TYR B 1 62 ? 17.266 -8.938 -0.587 1 94.5 62 TYR B C 1
ATOM 1741 O O . TYR B 1 62 ? 17.328 -9.547 -1.654 1 94.5 62 TYR B O 1
ATOM 1749 N N . SER B 1 63 ? 16.844 -9.461 0.489 1 95.56 63 SER B N 1
ATOM 1750 C CA . SER B 1 63 ? 16.312 -10.82 0.503 1 95.56 63 SER B CA 1
ATOM 1751 C C . SER B 1 63 ? 15.125 -10.961 -0.445 1 95.56 63 SER B C 1
ATOM 1753 O O . SER B 1 63 ? 15 -11.977 -1.138 1 95.56 63 SER B O 1
ATOM 1755 N N . MET B 1 64 ? 14.289 -9.984 -0.484 1 96.69 64 MET B N 1
ATOM 1756 C CA . MET B 1 64 ? 13.156 -10 -1.398 1 96.69 64 MET B CA 1
ATOM 1757 C C . 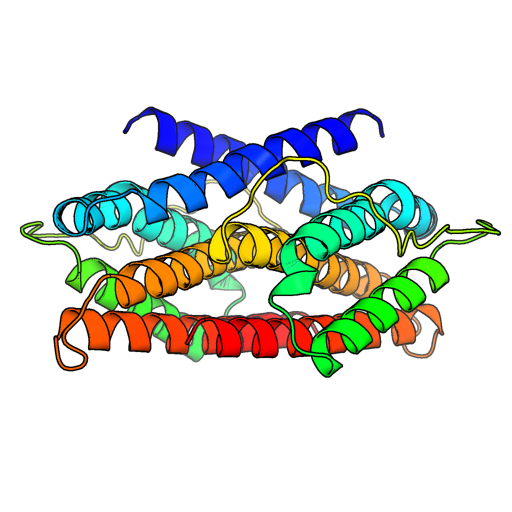MET B 1 64 ? 13.625 -10.031 -2.85 1 96.69 64 MET B C 1
ATOM 1759 O O . MET B 1 64 ? 13.062 -10.758 -3.67 1 96.69 64 MET B O 1
ATOM 1763 N N . GLN B 1 65 ? 14.609 -9.219 -3.143 1 94 65 GLN B N 1
ATOM 1764 C CA . GLN B 1 65 ? 15.164 -9.203 -4.492 1 94 65 GLN B CA 1
ATOM 1765 C C . GLN B 1 65 ? 15.695 -10.578 -4.883 1 94 65 GLN B C 1
ATOM 1767 O O . GLN B 1 65 ? 15.469 -11.039 -6.004 1 94 65 GLN B O 1
ATOM 1772 N N . LYS B 1 66 ? 16.297 -11.211 -3.965 1 92.75 66 LYS B N 1
ATOM 1773 C CA . LYS B 1 66 ? 16.828 -12.547 -4.219 1 92.75 66 LYS B CA 1
ATOM 1774 C C . LYS B 1 66 ? 15.711 -13.555 -4.457 1 92.75 66 LYS B C 1
ATOM 1776 O O . LYS B 1 66 ? 15.805 -14.391 -5.359 1 92.75 66 LYS B O 1
ATOM 1781 N N . HIS B 1 67 ? 14.719 -13.523 -3.662 1 94.31 67 HIS B N 1
ATOM 1782 C CA . HIS B 1 67 ? 13.578 -14.422 -3.816 1 94.31 67 HIS B CA 1
ATOM 1783 C C . HIS B 1 67 ? 12.891 -14.211 -5.16 1 94.31 67 HIS B C 1
ATOM 1785 O O . HIS B 1 67 ? 12.523 -15.172 -5.836 1 94.31 67 HIS B O 1
ATOM 1791 N N . LEU B 1 68 ? 12.703 -12.938 -5.527 1 95.12 68 LEU B N 1
ATOM 1792 C CA . LEU B 1 68 ? 12.109 -12.648 -6.828 1 95.12 68 LEU B CA 1
ATOM 1793 C C . LEU B 1 68 ? 12.961 -13.211 -7.957 1 95.12 68 LEU B C 1
ATOM 1795 O O . LEU B 1 68 ? 12.445 -13.844 -8.883 1 95.12 68 LEU B O 1
ATOM 1799 N N . ALA B 1 69 ? 14.219 -12.961 -7.816 1 90.81 69 ALA B N 1
ATOM 1800 C CA . ALA B 1 69 ? 15.141 -13.477 -8.828 1 90.81 69 ALA B CA 1
ATOM 1801 C C . ALA B 1 69 ? 15.062 -15 -8.922 1 90.81 69 ALA B C 1
ATOM 1803 O O . ALA B 1 69 ? 15.172 -15.57 -10.008 1 90.81 69 ALA B O 1
ATOM 1804 N N . GLY B 1 70 ? 14.852 -15.609 -7.758 1 89.19 70 GLY B N 1
ATOM 1805 C CA . GLY B 1 70 ? 14.758 -17.062 -7.703 1 89.19 70 GLY B CA 1
ATOM 1806 C C . GLY B 1 70 ? 13.531 -17.609 -8.398 1 89.19 70 GLY B C 1
ATOM 1807 O O . GLY B 1 70 ? 13.484 -18.797 -8.742 1 89.19 70 GLY B O 1
ATOM 1808 N N . LEU B 1 71 ? 12.57 -16.828 -8.656 1 91.31 71 LEU B N 1
ATOM 1809 C CA . LEU B 1 71 ? 11.328 -17.25 -9.297 1 91.31 71 LEU B CA 1
ATOM 1810 C C . LEU B 1 71 ? 11.414 -17.094 -10.812 1 91.31 71 LEU B C 1
ATOM 1812 O O . LEU B 1 71 ? 10.516 -17.531 -11.539 1 91.31 71 LEU B O 1
ATOM 1816 N N . ILE B 1 72 ? 12.383 -16.391 -11.242 1 86.94 72 ILE B N 1
ATOM 1817 C CA . ILE B 1 72 ? 12.57 -16.219 -12.68 1 86.94 72 ILE B CA 1
ATOM 1818 C C . ILE B 1 72 ? 13.336 -17.406 -13.258 1 86.94 72 ILE B C 1
ATOM 1820 O O . ILE B 1 72 ? 14.43 -17.734 -12.797 1 86.94 72 ILE B O 1
ATOM 1824 N N . GLU B 1 73 ? 12.57 -18.141 -14.125 1 74.81 73 GLU B N 1
ATOM 1825 C CA . GLU B 1 73 ? 13.195 -19.266 -14.812 1 74.81 73 GLU B CA 1
ATOM 1826 C C . GLU B 1 73 ? 14.07 -18.781 -15.969 1 74.81 73 GLU B C 1
ATOM 1828 O O . GLU B 1 73 ? 13.695 -17.859 -16.703 1 74.81 73 GLU B O 1
ATOM 1833 N N . ASP B 1 74 ? 15.367 -19.391 -16.031 1 61.72 74 ASP B N 1
ATOM 1834 C CA . ASP B 1 74 ? 16.219 -19.297 -17.203 1 61.72 74 ASP B CA 1
ATOM 1835 C C . ASP B 1 74 ? 16.938 -17.953 -17.266 1 61.72 74 ASP B C 1
ATOM 1837 O O . ASP B 1 74 ? 17.328 -17.5 -18.344 1 61.72 74 ASP B O 1
ATOM 1841 N N . TYR B 1 75 ? 16.656 -17.203 -16.297 1 56.5 75 TYR B N 1
ATOM 1842 C CA . TYR B 1 75 ? 17.422 -15.984 -16.484 1 56.5 75 TYR B CA 1
ATOM 1843 C C . TYR B 1 75 ? 18.719 -16.016 -15.68 1 56.5 75 TYR B C 1
ATOM 1845 O O . TYR B 1 75 ? 18.688 -16.125 -14.453 1 56.5 75 TYR B O 1
ATOM 1853 N N . ASP B 1 76 ? 19.75 -16.453 -16.219 1 54.31 76 ASP B N 1
ATOM 1854 C CA . ASP B 1 76 ? 21.078 -16.656 -15.633 1 54.31 76 ASP B CA 1
ATOM 1855 C C . ASP B 1 76 ? 21.438 -15.508 -14.695 1 54.31 76 ASP B C 1
ATOM 1857 O O . ASP B 1 76 ? 22.078 -15.719 -13.664 1 54.31 76 ASP B O 1
ATOM 1861 N N . PHE B 1 77 ? 21.453 -14.078 -15.234 1 53.41 77 PHE B N 1
ATOM 1862 C CA . PHE B 1 77 ? 22.047 -13.031 -14.414 1 53.41 77 PHE B CA 1
ATOM 1863 C C . PHE B 1 77 ? 21.031 -11.922 -14.141 1 53.41 77 PHE B C 1
ATOM 1865 O O . PHE B 1 77 ? 20.812 -11.055 -14.992 1 53.41 77 PHE B O 1
ATOM 1872 N N . VAL B 1 78 ? 20.078 -12.289 -13.328 1 57.66 78 VAL B N 1
ATOM 1873 C CA . VAL B 1 78 ? 19.312 -11.109 -12.906 1 57.66 78 VAL B CA 1
ATOM 1874 C C . VAL B 1 78 ? 20.234 -10.156 -12.148 1 57.66 78 VAL B C 1
ATOM 1876 O O . VAL B 1 78 ? 20.812 -10.516 -11.117 1 57.66 78 VAL B O 1
ATOM 1879 N N . LYS B 1 79 ? 20.828 -9.102 -12.898 1 54.56 79 LYS B N 1
ATOM 1880 C CA . LYS B 1 79 ? 21.688 -8.094 -12.297 1 54.56 79 LYS B CA 1
ATOM 1881 C C . LYS B 1 79 ? 20.953 -7.281 -11.242 1 54.56 79 LYS B C 1
ATOM 1883 O O . LYS B 1 79 ? 19.953 -6.625 -11.547 1 54.56 79 LYS B O 1
ATOM 1888 N N . LEU B 1 80 ? 21.109 -7.652 -9.984 1 58.31 80 LEU B N 1
ATOM 1889 C CA . LEU B 1 80 ? 20.641 -6.781 -8.914 1 58.31 80 LEU B CA 1
ATOM 1890 C C . LEU B 1 80 ? 21.531 -5.555 -8.781 1 58.31 80 LEU B C 1
ATOM 1892 O O . LEU B 1 80 ? 22.75 -5.684 -8.672 1 58.31 80 LEU B O 1
ATOM 1896 N N . SER B 1 81 ? 21.281 -4.48 -9.477 1 48.88 81 SER B N 1
ATOM 1897 C CA . SER B 1 81 ? 22.078 -3.258 -9.43 1 48.88 81 SER B CA 1
ATOM 1898 C C . SER B 1 81 ? 22.188 -2.717 -8.008 1 48.88 81 SER B C 1
ATOM 1900 O O . SER B 1 81 ? 21.156 -2.479 -7.355 1 48.88 81 SER B O 1
ATOM 1902 N N . ILE B 1 82 ? 23.219 -2.863 -7.348 1 48.72 82 ILE B N 1
ATOM 1903 C CA . ILE B 1 82 ? 23.422 -2.225 -6.055 1 48.72 82 ILE B CA 1
ATOM 1904 C C . ILE B 1 82 ? 23.812 -0.761 -6.258 1 48.72 82 ILE B C 1
ATOM 1906 O O . ILE B 1 82 ? 23.719 0.045 -5.328 1 48.72 82 ILE B O 1
ATOM 1910 N N . ASN B 1 83 ? 24.594 -0.456 -7.281 1 44.47 83 ASN B N 1
ATOM 1911 C CA . ASN B 1 83 ? 25.172 0.873 -7.441 1 44.47 83 ASN B CA 1
ATOM 1912 C C . ASN B 1 83 ? 24.219 1.816 -8.172 1 44.47 83 ASN B C 1
ATOM 1914 O O . ASN B 1 83 ? 24.641 2.846 -8.703 1 44.47 83 ASN B O 1
ATOM 1918 N N . GLU B 1 84 ? 23.078 1.758 -7.875 1 45.47 84 GLU B N 1
ATOM 1919 C CA . GLU B 1 84 ? 22.281 2.518 -8.828 1 45.47 84 GLU B CA 1
ATOM 1920 C C . GLU B 1 84 ? 22.453 4.02 -8.633 1 45.47 84 GLU B C 1
ATOM 1922 O O . GLU B 1 84 ? 22.5 4.5 -7.5 1 45.47 84 GLU B O 1
ATOM 1927 N N . ASP B 1 85 ? 23.031 4.586 -9.594 1 44.06 85 ASP B N 1
ATOM 1928 C CA . ASP B 1 85 ? 23.094 6.039 -9.672 1 44.06 85 ASP B CA 1
ATOM 1929 C C . ASP B 1 85 ? 21.719 6.66 -9.391 1 44.06 85 ASP B C 1
ATOM 1931 O O . ASP B 1 85 ? 20.75 6.359 -10.078 1 44.06 85 ASP B O 1
ATOM 1935 N N . ILE B 1 86 ? 21.516 6.957 -8.203 1 47.47 86 ILE B N 1
ATOM 1936 C CA . ILE B 1 86 ? 20.344 7.758 -7.859 1 47.47 86 ILE B CA 1
ATOM 1937 C C . ILE B 1 86 ? 20.234 8.945 -8.812 1 47.47 86 ILE B C 1
ATOM 1939 O O . ILE B 1 86 ? 21.109 9.812 -8.836 1 47.47 86 ILE B O 1
ATOM 1943 N N . GLY B 1 87 ? 19.812 8.648 -9.922 1 46.5 87 GLY B N 1
ATOM 1944 C CA . GLY B 1 87 ? 19.609 9.859 -10.688 1 46.5 87 GLY B CA 1
ATOM 1945 C C . GLY B 1 87 ? 19.188 11.047 -9.836 1 46.5 87 GLY B C 1
ATOM 1946 O O . GLY B 1 87 ? 18.891 10.883 -8.656 1 46.5 87 GLY B O 1
ATOM 1947 N N . SER B 1 88 ? 19.297 12.289 -10.398 1 49.31 88 SER B N 1
ATOM 1948 C CA . SER B 1 88 ? 19.109 13.641 -9.891 1 49.31 88 SER B CA 1
ATOM 1949 C C . SER B 1 88 ? 17.703 13.82 -9.336 1 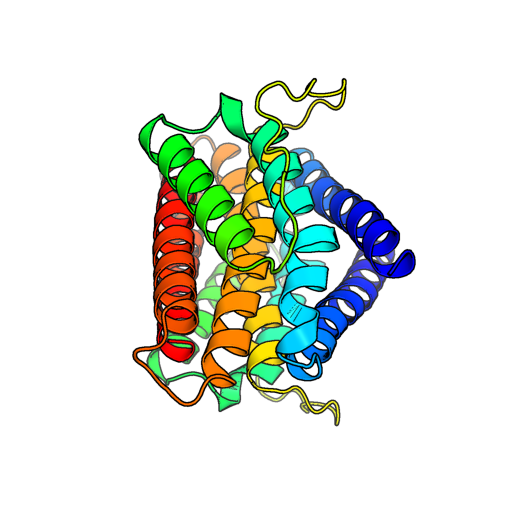49.31 88 SER B C 1
ATOM 1951 O O . SER B 1 88 ? 17.328 14.914 -8.898 1 49.31 88 SER B O 1
ATOM 1953 N N . GLU B 1 89 ? 16.875 12.828 -9.398 1 61.38 89 GLU B N 1
ATOM 1954 C CA . GLU B 1 89 ? 15.555 13.258 -8.938 1 61.38 89 GLU B CA 1
ATOM 1955 C C . GLU B 1 89 ? 15.469 13.234 -7.418 1 61.38 89 GLU B C 1
ATOM 1957 O O . GLU B 1 89 ? 15.844 12.25 -6.781 1 61.38 89 GLU B O 1
ATOM 1962 N N . TYR B 1 90 ? 15.461 14.312 -6.879 1 71.19 90 TYR B N 1
ATOM 1963 C CA . TYR B 1 90 ? 15.375 14.523 -5.438 1 71.19 90 TYR B CA 1
ATOM 1964 C C . TYR B 1 90 ? 13.969 14.211 -4.926 1 71.19 90 TYR B C 1
ATOM 1966 O O . TYR B 1 90 ? 12.992 14.836 -5.359 1 71.19 90 TYR B O 1
ATOM 1974 N N . PHE B 1 91 ? 13.883 13.023 -4.348 1 82.88 91 PHE B N 1
ATOM 1975 C CA . PHE B 1 91 ? 12.641 12.711 -3.645 1 82.88 91 PHE B CA 1
ATOM 1976 C C . PHE B 1 91 ? 12.734 13.102 -2.176 1 82.88 91 PHE B C 1
ATOM 1978 O O . PHE B 1 91 ? 13.797 12.969 -1.561 1 82.88 91 PHE B O 1
ATOM 1985 N N . THR B 1 92 ? 11.656 13.656 -1.749 1 90.06 92 THR B N 1
ATOM 1986 C CA . THR B 1 92 ? 11.562 13.797 -0.3 1 90.06 92 THR B CA 1
ATOM 1987 C C . THR B 1 92 ? 11.484 12.43 0.371 1 90.06 92 THR B C 1
ATOM 1989 O O . THR B 1 92 ? 11.281 11.414 -0.298 1 90.06 92 THR B O 1
ATOM 1992 N N . LYS B 1 93 ? 11.625 12.383 1.623 1 92.5 93 LYS B N 1
ATOM 1993 C CA . LYS B 1 93 ? 11.516 11.148 2.4 1 92.5 93 LYS B CA 1
ATOM 1994 C C . LYS B 1 93 ? 10.172 10.469 2.166 1 92.5 93 LYS B C 1
ATOM 1996 O O . LYS B 1 93 ? 10.117 9.266 1.905 1 92.5 93 LYS B O 1
ATOM 2001 N N . TYR B 1 94 ? 9.117 11.219 2.186 1 92.5 94 TYR B N 1
ATOM 2002 C CA . TYR B 1 94 ? 7.781 10.656 2.061 1 92.5 94 TYR B CA 1
ATOM 2003 C C . TYR B 1 94 ? 7.535 10.133 0.65 1 92.5 94 TYR B C 1
ATOM 2005 O O . TYR B 1 94 ? 6.926 9.078 0.469 1 92.5 94 TYR B O 1
ATOM 2013 N N . GLU B 1 95 ? 8.039 10.82 -0.302 1 91.31 95 GLU B N 1
ATOM 2014 C CA . GLU B 1 95 ? 7.898 10.367 -1.683 1 91.31 95 GLU B CA 1
ATOM 2015 C C . GLU B 1 95 ? 8.641 9.047 -1.907 1 91.31 95 GLU B C 1
ATOM 2017 O O . GLU B 1 95 ? 8.102 8.125 -2.525 1 91.31 95 GLU B O 1
ATOM 2022 N N . ALA B 1 96 ? 9.805 9.023 -1.411 1 92.25 96 ALA B N 1
ATOM 2023 C CA . ALA B 1 96 ? 10.633 7.824 -1.58 1 92.25 96 ALA B CA 1
ATOM 2024 C C . ALA B 1 96 ? 9.992 6.621 -0.895 1 92.25 96 ALA B C 1
ATOM 2026 O O . ALA B 1 96 ? 9.898 5.543 -1.485 1 92.25 96 ALA B O 1
ATOM 2027 N N . LEU B 1 97 ? 9.578 6.805 0.315 1 95.25 97 LEU B N 1
ATOM 2028 C CA . LEU B 1 97 ? 8.977 5.711 1.075 1 95.25 97 LEU B CA 1
ATOM 2029 C C . LEU B 1 97 ? 7.641 5.297 0.475 1 95.25 97 LEU B C 1
ATOM 2031 O O . LEU B 1 97 ? 7.266 4.121 0.524 1 95.25 97 LEU B O 1
ATOM 2035 N N . PHE B 1 98 ? 6.922 6.215 -0.07 1 94.06 98 PHE B N 1
ATOM 2036 C CA . PHE B 1 98 ? 5.664 5.906 -0.741 1 94.06 98 PHE B CA 1
ATOM 2037 C C . PHE B 1 98 ? 5.902 5.004 -1.948 1 94.06 98 PHE B C 1
ATOM 2039 O O . PHE B 1 98 ? 5.211 4 -2.129 1 94.06 98 PHE B O 1
ATOM 2046 N N . LEU B 1 99 ? 6.844 5.379 -2.701 1 92.44 99 LEU B N 1
ATOM 2047 C CA . LEU B 1 99 ? 7.176 4.582 -3.877 1 92.44 99 LEU B CA 1
ATOM 2048 C C . LEU B 1 99 ? 7.57 3.162 -3.48 1 92.44 99 LEU B C 1
ATOM 2050 O O . LEU B 1 99 ? 7.168 2.197 -4.133 1 92.44 99 LEU B O 1
ATOM 2054 N N . LEU B 1 100 ? 8.359 3.059 -2.494 1 94.56 100 LEU B N 1
ATOM 2055 C CA . LEU B 1 100 ? 8.758 1.74 -2.016 1 94.56 100 LEU B CA 1
ATOM 2056 C C . LEU B 1 100 ? 7.547 0.943 -1.543 1 94.56 100 LEU B C 1
ATOM 2058 O O . LEU B 1 100 ? 7.414 -0.24 -1.864 1 94.56 100 LEU B O 1
ATOM 2062 N N . THR B 1 101 ? 6.684 1.584 -0.804 1 95.69 101 THR B N 1
ATOM 2063 C CA . THR B 1 101 ? 5.488 0.925 -0.294 1 95.69 101 THR B CA 1
ATOM 2064 C C . THR B 1 101 ? 4.613 0.424 -1.441 1 95.69 101 THR B C 1
ATOM 2066 O O . THR B 1 101 ? 4.047 -0.668 -1.366 1 95.69 101 THR B O 1
ATOM 2069 N N . GLU B 1 102 ? 4.488 1.15 -2.457 1 91.5 102 GLU B N 1
ATOM 2070 C CA . GLU B 1 102 ? 3.715 0.735 -3.623 1 91.5 102 GLU B CA 1
ATOM 2071 C C . GLU B 1 102 ? 4.312 -0.511 -4.27 1 91.5 102 GLU B C 1
ATOM 2073 O O . GLU B 1 102 ? 3.586 -1.426 -4.66 1 91.5 102 GLU B O 1
ATOM 2078 N N . SER B 1 103 ? 5.582 -0.457 -4.375 1 91.56 103 SER B N 1
ATOM 2079 C CA . SER B 1 103 ? 6.254 -1.622 -4.938 1 91.56 103 SER B CA 1
ATOM 2080 C C . SER B 1 103 ? 6.043 -2.857 -4.07 1 91.56 103 SER B C 1
ATOM 2082 O O . SER B 1 103 ? 5.793 -3.949 -4.586 1 91.56 103 SER B O 1
ATOM 2084 N N . LEU B 1 104 ? 6.164 -2.625 -2.807 1 96.44 104 LEU B N 1
ATOM 2085 C CA . LEU B 1 104 ? 5.957 -3.725 -1.869 1 96.44 104 LEU B CA 1
ATOM 2086 C C . LEU B 1 104 ? 4.535 -4.262 -1.967 1 96.44 104 LEU B C 1
ATOM 2088 O O . LEU B 1 104 ? 4.32 -5.477 -1.918 1 96.44 104 LEU B O 1
ATOM 2092 N N . ASN B 1 105 ? 3.602 -3.359 -2.096 1 93.62 105 ASN B N 1
ATOM 2093 C CA . ASN B 1 105 ? 2.207 -3.766 -2.238 1 93.62 105 ASN B CA 1
ATOM 2094 C C . ASN B 1 105 ? 2.002 -4.645 -3.469 1 93.62 105 ASN B C 1
ATOM 2096 O O . ASN B 1 105 ? 1.315 -5.664 -3.402 1 93.62 105 ASN B O 1
ATOM 2100 N N . MET B 1 106 ? 2.58 -4.254 -4.512 1 93.31 106 MET B N 1
ATOM 2101 C CA . MET B 1 106 ? 2.449 -5.027 -5.742 1 93.31 106 MET B CA 1
ATOM 2102 C C . MET B 1 106 ? 3.07 -6.41 -5.582 1 93.31 106 MET B C 1
ATOM 2104 O O . MET B 1 106 ? 2.514 -7.406 -6.051 1 93.31 106 MET B O 1
ATOM 2108 N N . ILE B 1 107 ? 4.203 -6.469 -4.98 1 95.88 107 ILE B N 1
ATOM 2109 C CA . ILE B 1 107 ? 4.867 -7.75 -4.766 1 95.88 107 ILE B CA 1
ATOM 2110 C C . ILE B 1 107 ? 4.004 -8.633 -3.869 1 95.88 107 ILE B C 1
ATOM 2112 O O . ILE B 1 107 ? 3.877 -9.836 -4.113 1 95.88 107 ILE B O 1
ATOM 2116 N N . TYR B 1 108 ? 3.412 -8.047 -2.908 1 96.94 108 TYR B N 1
ATOM 2117 C CA . TYR B 1 108 ? 2.547 -8.805 -2.01 1 96.94 108 TYR B CA 1
ATOM 2118 C C . TYR B 1 108 ? 1.368 -9.406 -2.766 1 96.94 108 TYR B C 1
ATOM 2120 O O . TYR B 1 108 ? 1.096 -10.602 -2.65 1 96.94 108 TYR B O 1
ATOM 2128 N N . PHE B 1 109 ? 0.702 -8.625 -3.535 1 95.62 109 PHE B N 1
ATOM 2129 C CA . PHE B 1 109 ? -0.478 -9.094 -4.254 1 95.62 109 PHE B CA 1
ATOM 2130 C C . PHE B 1 109 ? -0.09 -10.094 -5.34 1 95.62 109 PHE B C 1
ATOM 2132 O O . PHE B 1 109 ? -0.792 -11.078 -5.562 1 95.62 109 PHE B O 1
ATOM 2139 N N . PHE B 1 110 ? 1.018 -9.82 -5.977 1 95.25 110 PHE B N 1
ATOM 2140 C CA . PHE B 1 110 ? 1.528 -10.82 -6.914 1 95.25 110 PHE B CA 1
ATOM 2141 C C . PHE B 1 110 ? 1.716 -12.164 -6.227 1 95.25 110 PHE B C 1
ATOM 2143 O O . PHE B 1 110 ? 1.271 -13.195 -6.738 1 95.25 110 PHE B O 1
ATOM 2150 N N . SER B 1 111 ? 2.414 -12.094 -5.152 1 96.12 111 SER B N 1
ATOM 2151 C CA . SER B 1 111 ? 2.717 -13.32 -4.422 1 96.12 111 SER B CA 1
ATOM 2152 C C . SER B 1 111 ? 1.44 -14.039 -3.996 1 96.12 111 SER B C 1
ATOM 2154 O O . SER B 1 111 ? 1.353 -15.266 -4.09 1 96.12 111 SER B O 1
ATOM 2156 N N . ALA B 1 112 ? 0.476 -13.312 -3.559 1 95.56 112 ALA B N 1
ATOM 2157 C CA . ALA B 1 112 ? -0.792 -13.898 -3.125 1 95.56 112 ALA B CA 1
ATOM 2158 C C . ALA B 1 112 ? -1.513 -14.57 -4.289 1 95.56 112 ALA B C 1
ATOM 2160 O O . ALA B 1 112 ? -1.977 -15.711 -4.164 1 95.56 112 ALA B O 1
ATOM 2161 N N . VAL B 1 113 ? -1.594 -13.898 -5.387 1 94.25 113 VAL B N 1
ATOM 2162 C CA . VAL B 1 113 ? -2.273 -14.422 -6.566 1 94.25 113 VAL B CA 1
ATOM 2163 C C . VAL B 1 113 ? -1.524 -15.648 -7.09 1 94.25 113 VAL B C 1
ATOM 2165 O O . VAL B 1 113 ? -2.133 -16.688 -7.363 1 94.25 113 VAL B O 1
ATOM 2168 N N . ALA B 1 114 ? -0.217 -15.523 -7.234 1 93.62 114 ALA B N 1
ATOM 2169 C CA . ALA B 1 114 ? 0.598 -16.625 -7.734 1 93.62 114 ALA B CA 1
ATOM 2170 C C . ALA B 1 114 ? 0.476 -17.844 -6.832 1 93.62 114 ALA B C 1
ATOM 2172 O O . ALA B 1 114 ? 0.329 -18.969 -7.316 1 93.62 114 ALA B O 1
ATOM 2173 N N . LYS B 1 115 ? 0.57 -17.609 -5.613 1 93.75 115 LYS B N 1
ATOM 2174 C CA . LYS B 1 115 ? 0.461 -18.688 -4.633 1 93.75 115 LYS B CA 1
ATOM 2175 C C . LYS B 1 115 ? -0.869 -19.422 -4.773 1 93.75 115 LYS B C 1
ATOM 2177 O O . LYS B 1 115 ? -0.924 -20.641 -4.633 1 93.75 115 LYS B O 1
ATOM 2182 N N . SER B 1 116 ? -1.916 -18.688 -5.027 1 91.19 116 SER B N 1
ATOM 2183 C CA . SER B 1 116 ? -3.248 -19.281 -5.148 1 91.19 116 SER B CA 1
ATOM 2184 C C . SER B 1 116 ? -3.344 -20.188 -6.363 1 91.19 116 SER B C 1
ATOM 2186 O O . SER B 1 116 ? -4.23 -21.047 -6.438 1 91.19 116 SER B O 1
ATOM 2188 N N . LYS B 1 117 ? -2.449 -20.062 -7.285 1 89.44 117 LYS B N 1
ATOM 2189 C CA . LYS B 1 117 ? -2.473 -20.828 -8.523 1 89.44 117 LYS B CA 1
ATOM 2190 C C . LYS B 1 117 ? -1.646 -22.109 -8.391 1 89.44 117 LYS B C 1
ATOM 2192 O O . LYS B 1 117 ? -1.69 -22.984 -9.258 1 89.44 117 LYS B O 1
ATOM 2197 N N . ILE B 1 118 ? -0.903 -22.188 -7.379 1 89.62 118 ILE B N 1
ATOM 2198 C CA . ILE B 1 118 ? -0.046 -23.344 -7.168 1 89.62 118 ILE B CA 1
ATOM 2199 C C . ILE B 1 118 ? -0.752 -24.344 -6.262 1 89.62 118 ILE B C 1
ATOM 2201 O O . ILE B 1 118 ? -1.106 -24.016 -5.125 1 89.62 118 ILE B O 1
ATOM 2205 N N . LYS B 1 119 ? -0.899 -25.562 -6.688 1 86.81 119 LYS B N 1
ATOM 2206 C CA . LYS B 1 119 ? -1.653 -26.594 -5.969 1 86.81 119 LYS B CA 1
ATOM 2207 C C . LYS B 1 119 ? -0.81 -27.219 -4.867 1 86.81 119 LYS B C 1
ATOM 2209 O O . LYS B 1 119 ? -1.288 -27.422 -3.748 1 86.81 119 LYS B O 1
ATOM 2214 N N . ASN B 1 120 ? 0.408 -27.484 -5.156 1 87.12 120 ASN B N 1
ATOM 2215 C CA . ASN B 1 120 ? 1.282 -28.141 -4.184 1 87.12 120 ASN B CA 1
ATOM 2216 C C . ASN B 1 120 ? 1.873 -27.125 -3.199 1 87.12 120 ASN B C 1
ATOM 2218 O O . ASN B 1 120 ? 2.758 -26.359 -3.555 1 87.12 120 ASN B O 1
ATOM 2222 N N . ASP B 1 121 ? 1.52 -27.281 -1.961 1 81.56 121 ASP B N 1
ATOM 2223 C CA . ASP B 1 121 ? 1.92 -26.312 -0.937 1 81.56 121 ASP B CA 1
ATOM 2224 C C . ASP B 1 121 ? 3.408 -26.438 -0.618 1 81.56 121 ASP B C 1
ATOM 2226 O O . ASP B 1 121 ? 4.016 -25.516 -0.094 1 81.56 121 ASP B O 1
ATOM 2230 N N . ASN B 1 122 ? 3.936 -27.5 -0.988 1 83.94 122 ASN B N 1
ATOM 2231 C CA . ASN B 1 122 ? 5.324 -27.75 -0.611 1 83.94 122 ASN B CA 1
ATOM 2232 C C . ASN B 1 122 ? 6.273 -27.5 -1.779 1 83.94 122 ASN B C 1
ATOM 2234 O O . ASN B 1 122 ? 7.477 -27.75 -1.671 1 83.94 122 ASN B O 1
ATOM 2238 N N . SER B 1 123 ? 5.758 -26.906 -2.727 1 89.06 123 SER B N 1
ATOM 2239 C CA . SER B 1 123 ? 6.648 -26.578 -3.83 1 89.06 123 SER B CA 1
ATOM 2240 C C . SER B 1 123 ? 7.594 -25.438 -3.449 1 89.06 123 SER B C 1
ATOM 2242 O O . SER B 1 123 ? 7.23 -24.562 -2.664 1 89.06 123 SER B O 1
ATOM 2244 N N . GLU B 1 124 ? 8.727 -25.5 -3.961 1 90.5 124 GLU B N 1
ATOM 2245 C CA . GLU B 1 124 ? 9.727 -24.469 -3.711 1 90.5 124 GLU B CA 1
ATOM 2246 C C . GLU B 1 124 ? 9.195 -23.094 -4.07 1 90.5 124 GLU B C 1
ATOM 2248 O O . GLU B 1 124 ? 9.398 -22.125 -3.332 1 90.5 124 GLU B O 1
ATOM 2253 N N . CYS B 1 125 ? 8.516 -23.062 -5.145 1 90.88 125 CYS B N 1
ATOM 2254 C CA . CYS B 1 125 ? 7.945 -21.797 -5.59 1 90.88 125 CYS B CA 1
ATOM 2255 C C . CYS B 1 125 ? 6.945 -21.266 -4.57 1 90.88 125 CYS B C 1
ATOM 2257 O O . CYS B 1 125 ? 6.957 -20.062 -4.258 1 90.88 125 CYS B O 1
ATOM 2259 N N . LYS B 1 126 ? 6.145 -22.094 -4.059 1 93.62 126 LYS B N 1
ATOM 2260 C CA . LYS B 1 126 ? 5.137 -21.656 -3.092 1 93.62 126 LYS B CA 1
ATOM 2261 C C . LYS B 1 126 ? 5.789 -21.172 -1.802 1 93.62 126 LYS B C 1
ATOM 2263 O O . LYS B 1 126 ? 5.324 -20.203 -1.191 1 93.62 126 LYS B O 1
ATOM 2268 N N . VAL B 1 127 ? 6.816 -21.844 -1.415 1 94.12 127 VAL B N 1
ATOM 2269 C CA . VAL B 1 127 ? 7.559 -21.438 -0.223 1 94.12 127 VAL B CA 1
ATOM 2270 C C . VAL B 1 127 ? 8.172 -20.062 -0.432 1 94.12 127 VAL B C 1
ATOM 2272 O O . VAL B 1 127 ? 8.102 -19.203 0.452 1 94.12 127 VAL B O 1
ATOM 2275 N N . ILE B 1 128 ? 8.734 -19.828 -1.548 1 95.75 128 ILE B N 1
ATOM 2276 C CA . ILE B 1 128 ? 9.344 -18.547 -1.871 1 95.75 128 ILE B CA 1
ATOM 2277 C C . ILE B 1 128 ? 8.281 -17.438 -1.837 1 95.75 128 ILE B C 1
ATOM 2279 O O . ILE B 1 128 ? 8.516 -16.359 -1.288 1 95.75 128 ILE B O 1
ATOM 2283 N N . LEU B 1 129 ? 7.164 -17.766 -2.365 1 96.31 129 LEU B N 1
ATOM 2284 C CA . LEU B 1 129 ? 6.082 -16.781 -2.4 1 96.31 129 LEU B CA 1
ATOM 2285 C C . LEU B 1 129 ? 5.598 -16.453 -0.99 1 96.31 129 LEU B C 1
ATOM 2287 O O . LEU B 1 129 ? 5.348 -15.297 -0.67 1 96.31 129 LEU B O 1
ATOM 2291 N N . ARG B 1 130 ? 5.508 -17.438 -0.134 1 95.88 130 ARG B N 1
ATOM 2292 C CA . ARG B 1 130 ? 5.145 -17.203 1.26 1 95.88 130 ARG B CA 1
ATOM 2293 C C . ARG B 1 130 ? 6.18 -16.328 1.957 1 95.88 130 ARG B C 1
ATOM 2295 O O . ARG B 1 130 ? 5.824 -15.445 2.74 1 95.88 130 ARG B O 1
ATOM 2302 N N . ASN B 1 131 ? 7.336 -16.594 1.677 1 96.5 131 ASN B N 1
ATOM 2303 C CA . ASN B 1 131 ? 8.406 -15.805 2.275 1 96.5 131 ASN B CA 1
ATOM 2304 C C . ASN B 1 131 ? 8.367 -14.359 1.794 1 96.5 131 ASN B C 1
ATOM 2306 O O . ASN B 1 131 ? 8.602 -13.438 2.572 1 96.5 131 ASN B O 1
ATOM 2310 N N . LEU B 1 132 ? 8.102 -14.18 0.54 1 97.75 132 LEU B N 1
ATOM 2311 C CA . LEU B 1 132 ? 7.973 -12.828 -0.008 1 97.75 132 LEU B CA 1
ATOM 2312 C C . LEU B 1 132 ? 6.852 -12.062 0.688 1 97.75 132 LEU B C 1
ATOM 2314 O O . LEU B 1 132 ? 7.023 -10.898 1.048 1 97.75 132 LEU B O 1
ATOM 2318 N N . MET B 1 133 ? 5.766 -12.711 0.888 1 97.06 133 MET B N 1
ATOM 2319 C CA . MET B 1 133 ? 4.645 -12.07 1.571 1 97.06 133 MET B CA 1
ATOM 2320 C C . MET B 1 133 ? 5.023 -11.688 3 1 97.06 133 MET B C 1
ATOM 2322 O O . MET B 1 133 ? 4.723 -10.578 3.451 1 97.06 133 MET B O 1
ATOM 2326 N N . LYS B 1 134 ? 5.703 -12.57 3.643 1 96.44 134 LYS B N 1
ATOM 2327 C CA . LYS B 1 134 ? 6.148 -12.297 5.004 1 96.44 134 LYS B CA 1
ATOM 2328 C C . LYS B 1 134 ? 7.125 -11.125 5.043 1 96.44 134 LYS B C 1
ATOM 2330 O O . LYS B 1 134 ? 7 -10.234 5.883 1 96.44 134 LYS B O 1
ATOM 2335 N N . LEU B 1 135 ? 8.062 -11.164 4.188 1 97.56 135 LEU B N 1
ATOM 2336 C CA . LEU B 1 135 ? 9.062 -10.109 4.137 1 97.56 135 LEU B CA 1
ATOM 2337 C C . LEU B 1 135 ? 8.422 -8.758 3.816 1 97.56 135 LEU B C 1
ATOM 2339 O O . LEU B 1 135 ? 8.797 -7.738 4.402 1 97.56 135 LEU B O 1
ATOM 2343 N N . THR B 1 136 ? 7.496 -8.742 2.871 1 97.19 136 THR B N 1
ATOM 2344 C CA . THR B 1 136 ? 6.812 -7.504 2.512 1 97.19 136 THR B CA 1
ATOM 2345 C C . THR B 1 136 ? 6.074 -6.926 3.715 1 97.19 136 THR B C 1
ATOM 2347 O O . THR B 1 136 ? 6.121 -5.715 3.951 1 97.19 136 THR B O 1
ATOM 2350 N N . SER B 1 137 ? 5.445 -7.77 4.441 1 94.69 137 SER B N 1
ATOM 2351 C CA . SER B 1 137 ? 4.734 -7.324 5.633 1 94.69 137 SER B CA 1
ATOM 2352 C C . SER B 1 137 ? 5.691 -6.746 6.672 1 94.69 137 SER B C 1
ATOM 2354 O O . SER B 1 137 ? 5.398 -5.727 7.297 1 94.69 137 SER B O 1
ATOM 2356 N N . GLU B 1 138 ? 6.762 -7.387 6.824 1 95.25 138 GLU B N 1
ATOM 2357 C CA . GLU B 1 138 ? 7.762 -6.914 7.777 1 95.25 138 GLU B CA 1
ATOM 2358 C C . GLU B 1 138 ? 8.328 -5.559 7.359 1 95.25 138 GLU B C 1
ATOM 2360 O O . GLU B 1 138 ? 8.445 -4.648 8.18 1 95.25 138 GLU B O 1
ATOM 2365 N N . VAL B 1 139 ? 8.672 -5.43 6.129 1 96.81 139 VAL B N 1
ATOM 2366 C CA . VAL B 1 139 ? 9.227 -4.176 5.633 1 96.81 139 VAL B CA 1
ATOM 2367 C C . VAL B 1 139 ? 8.188 -3.066 5.742 1 96.81 139 VAL B C 1
ATOM 2369 O O . VAL B 1 139 ? 8.516 -1.927 6.086 1 96.81 139 VAL B O 1
ATOM 2372 N N . HIS B 1 140 ? 6.918 -3.395 5.457 1 95.38 140 HIS B N 1
ATOM 2373 C CA . HIS B 1 140 ? 5.84 -2.422 5.605 1 95.38 140 HIS B CA 1
ATOM 2374 C C . HIS B 1 140 ? 5.766 -1.9 7.039 1 95.38 140 HIS B C 1
ATOM 2376 O O . HIS B 1 140 ? 5.594 -0.699 7.258 1 95.38 140 HIS B O 1
ATOM 2382 N N . LYS B 1 141 ? 5.844 -2.775 7.922 1 93.62 141 LYS B N 1
ATOM 2383 C CA . LYS B 1 141 ? 5.809 -2.391 9.328 1 93.62 141 LYS B CA 1
ATOM 2384 C C . LYS B 1 141 ? 6.977 -1.469 9.68 1 93.62 141 LYS B C 1
ATOM 2386 O O . LYS B 1 141 ? 6.805 -0.492 10.406 1 93.62 141 LYS B O 1
ATOM 2391 N N . GLU B 1 142 ? 8.094 -1.788 9.195 1 95.31 142 GLU B N 1
ATOM 2392 C CA . GLU B 1 142 ? 9.289 -0.984 9.453 1 95.31 142 GLU B CA 1
ATOM 2393 C C . GLU B 1 142 ? 9.148 0.412 8.852 1 95.31 142 GLU B C 1
ATOM 2395 O O . GLU B 1 142 ? 9.555 1.401 9.469 1 95.31 142 GLU B O 1
ATOM 2400 N N . ILE B 1 143 ? 8.633 0.479 7.664 1 95.19 143 ILE B N 1
ATOM 2401 C CA . ILE B 1 143 ? 8.406 1.768 7.02 1 95.19 143 ILE B CA 1
ATOM 2402 C C . ILE B 1 143 ? 7.406 2.582 7.836 1 95.19 143 ILE B C 1
ATOM 2404 O O . ILE B 1 143 ? 7.582 3.789 8.023 1 95.19 143 ILE B O 1
ATOM 2408 N N . SER B 1 144 ? 6.348 1.915 8.32 1 91.88 144 SER B N 1
ATOM 2409 C CA . SER B 1 144 ? 5.359 2.594 9.148 1 91.88 144 SER B CA 1
ATOM 2410 C C . SER B 1 144 ? 5.996 3.186 10.398 1 91.88 144 SER B C 1
ATOM 2412 O O . SER B 1 144 ? 5.672 4.305 10.805 1 91.88 144 SER B O 1
ATOM 2414 N N . CYS B 1 145 ? 6.887 2.498 10.945 1 92 145 CYS B N 1
ATOM 2415 C CA . CYS B 1 145 ? 7.582 2.969 12.141 1 92 145 CYS B CA 1
ATOM 2416 C C . CYS B 1 145 ? 8.422 4.203 11.828 1 92 145 CYS B C 1
ATOM 2418 O O . CYS B 1 145 ? 8.547 5.094 12.672 1 92 145 CYS B O 1
ATOM 2420 N N . LEU B 1 146 ? 8.938 4.262 10.641 1 92.94 146 LEU B N 1
ATOM 2421 C CA . LEU B 1 146 ? 9.773 5.387 10.227 1 92.94 146 LEU B CA 1
ATOM 2422 C C . LEU B 1 146 ? 8.938 6.648 10.055 1 92.94 146 LEU B C 1
ATOM 2424 O O . LEU B 1 146 ? 9.477 7.762 10.07 1 92.94 146 LEU B O 1
ATOM 2428 N N . MET B 1 147 ? 7.703 6.449 9.898 1 90.88 147 MET B N 1
ATOM 2429 C CA . MET B 1 147 ? 6.832 7.582 9.602 1 90.88 147 MET B CA 1
ATOM 2430 C C . MET B 1 147 ? 6.086 8.039 10.852 1 90.88 147 MET B C 1
ATOM 2432 O O . MET B 1 147 ? 5.414 9.07 10.836 1 90.88 147 MET B O 1
ATOM 2436 N N . GLU B 1 148 ? 6.07 7.195 11.859 1 84.44 148 GLU B N 1
ATOM 2437 C CA . GLU B 1 148 ? 5.414 7.578 13.102 1 84.44 148 GLU B CA 1
ATOM 2438 C C . GLU B 1 148 ? 6.238 8.617 13.867 1 84.44 148 GLU B C 1
ATOM 2440 O O . GLU B 1 148 ? 5.68 9.523 14.484 1 84.44 148 GLU B O 1
#

Solvent-accessible surface area (backbone atoms only — not comparable to full-atom values): 16433 Å² total; per-residue (Å²): 116,72,63,55,52,54,50,47,53,54,45,51,48,56,52,38,46,51,44,50,50,56,70,67,49,52,78,87,51,46,28,56,48,37,62,68,44,52,51,54,44,42,49,54,22,39,60,63,25,48,88,78,50,57,70,69,53,51,50,49,51,50,50,44,52,50,50,54,53,67,57,31,73,92,55,87,75,77,76,78,72,80,73,64,74,68,61,86,74,81,64,53,72,66,34,16,48,49,45,34,49,51,38,40,50,50,50,34,53,48,29,39,52,52,42,72,72,50,84,58,76,80,35,68,67,38,48,46,30,51,49,43,39,51,47,39,52,52,45,51,52,53,52,52,60,73,53,106,116,73,63,56,53,54,50,47,52,55,46,50,48,57,51,38,46,51,45,49,49,56,69,66,49,53,78,88,51,44,26,56,48,37,62,68,43,53,50,54,44,40,51,54,22,40,59,63,26,49,87,78,49,55,70,69,53,51,50,50,52,50,50,44,52,50,49,54,51,68,59,31,75,89,56,88,74,76,78,76,76,80,76,66,74,67,60,89,72,82,64,54,72,66,32,15,47,48,45,33,49,52,36,40,50,50,51,33,52,48,29,38,53,54,42,71,71,50,82,58,75,81,35,69,67,39,48,48,30,52,49,43,39,51,47,38,53,52,46,50,50,53,53,50,60,74,55,106

Secondary structure (DSSP, 8-state):
-HHHHHHHHHHHHHHHHHHHHHHHS-GGGHHHHIIIIIHHHHHHHHHHHGGGS-HHHHHHHHHHHHHHHHHSTT-S-----S-----S----HHHHHHHHHHHHHHHHHHHHHHHHH---TT-HHHHHHHHHHHHHHHHHHHHHHHH-/-HHHHHHHHHHHHHHHHHHHHHHHS-GGGHHHHIIIIIHHHHHHHHHHHGGGS-HHHHHHHHHHHHHHHHHSTT-S-----SS----S----HHHHHHHHHHHHHHHHHHHHHHHHH---TTSHHHHHHHHHHHHHHHHHHHHHHHH-

Organism: NCBI:txid1294263

Foldseek 3Di:
DVVVVVVVVVVVVVVVVVLVCLLVDDLLCLLVCLLPPLLVLLLLLCVLQVVLADPVLVVLSVLLSVLSNVSRPPPDDPDSPPPPDPPPPDDDNVRSLVSNLVSLVVLLSSLVSSLVPDDDCPDPNNVSSVSSNVSSVVSVVRSVVSVD/DVVVVVVVVVVVVVVVVVLVCLLVDDLLCLLVCLLPPLLVLLLLLCVQQVVLADPVLVVLSVLLSVLSNVSRPPPPDSDSDPPDDPPPDDDDNVRSLVSNLVSLVVLLSSLVSSLVVDDDCPDPNNVSSVSSNVSSVVSVVRSVVSVD

Nearest PDB structures (foldseek):
  6q58-assembly1_A  TM=3.827E-01  e=2.335E+00  Streptomyces lividans 1326
  3fse-assembly1_A  TM=4.279E-01  e=3.834E+00  Trichormus variabilis ATCC 29413
  4iul-assembly3_A  TM=3.376E-01  e=3.304E+00  Homo sapiens
  5arm-assembly1_A  TM=3.674E-01  e=4.913E+00  Methylosinus trichosporium OB3b
  4m9a-assembly1_D  TM=3.816E-01  e=9.359E+00  Burkholderia thailandensis E264

Sequence (296 aa):
MHSQSNLSLDWDIARVDSIYQLEMLHFKDMGNYIYNFLLPNLQKSYKHAKQYLPGNTRKNIYSMQKHLAGLIEDYDFVKLSINEDIGSEYFTKYEALFLLTESLNMIYFFSAVAKSKIKNDNSECKVILRNLMKLTSEVHKEISCLMEMHSQSNLSLDWDIARVDSIYQLEMLHFKDMGNYIYNFLLPNLQKSYKHAKQYLPGNTRKNIYSMQKHLAGLIEDYDFVKLSINEDIGSEYFTKYEALFLLTESLNMIYFFSAVAKSKIKNDNSECKVILRNLMKLTSEVHKEISCLME

Radius of gyration: 18.82 Å; Cα contacts (8 Å, |Δi|>4): 256; chains: 2; bounding box: 51×53×45 Å